Protein AF-A0A978VU20-F1 (afdb_monomer_lite)

Organism: NCBI:txid714518

pLDDT: mean 82.34, std 12.06, range [41.78, 96.12]

Radius of gyration: 40.92 Å; chains: 1; bounding box: 85×62×111 Å

InterPro domains:
  IPR036397 Ribonuclease H superfamily [G3DSA:3.30.420.10] (204-256)
  IPR041588 Integrase zinc-binding domain [PF17921] (94-150)
  IPR052160 Gypsy Retrotransposon Integrase-like [PTHR47266] (59-238)

Structure (mmCIF, N/CA/C/O backbone):
data_AF-A0A978VU20-F1
#
_entry.id   AF-A0A978VU20-F1
#
loop_
_atom_site.group_PDB
_atom_site.id
_atom_site.type_symbol
_atom_site.label_atom_id
_atom_site.label_alt_id
_atom_site.label_comp_id
_atom_site.label_asym_id
_atom_site.label_entity_id
_atom_site.label_seq_id
_atom_site.pdbx_PDB_ins_code
_atom_site.Cartn_x
_atom_site.Cartn_y
_atom_site.Cartn_z
_atom_site.occupancy
_atom_site.B_iso_or_equiv
_atom_site.auth_seq_id
_atom_site.auth_comp_id
_atom_site.auth_asym_id
_atom_site.auth_atom_id
_atom_site.pdbx_PDB_model_num
ATOM 1 N N . MET A 1 1 ? 24.451 -33.574 12.283 1.00 41.78 1 MET A N 1
ATOM 2 C CA . MET A 1 1 ? 24.697 -33.422 13.733 1.00 41.78 1 MET A CA 1
ATOM 3 C C . MET A 1 1 ? 25.383 -34.685 14.217 1.00 41.78 1 MET A C 1
ATOM 5 O O . MET A 1 1 ? 24.759 -35.736 14.185 1.00 41.78 1 MET A O 1
ATOM 9 N N . LEU A 1 2 ? 26.674 -34.605 14.547 1.00 44.59 2 LEU A N 1
ATOM 10 C CA . LEU A 1 2 ? 27.433 -35.708 15.143 1.00 44.59 2 LEU A CA 1
ATOM 11 C C . LEU A 1 2 ? 26.881 -35.974 16.552 1.00 44.59 2 LEU A C 1
ATOM 13 O O . LEU A 1 2 ? 26.839 -35.063 17.376 1.00 44.59 2 LEU A O 1
ATOM 17 N N . GLY A 1 3 ? 26.387 -37.191 16.784 1.00 48.00 3 GLY A N 1
ATOM 18 C CA . GLY A 1 3 ? 25.836 -37.623 18.064 1.00 48.00 3 GLY A CA 1
ATOM 19 C C . GLY A 1 3 ? 26.955 -37.904 19.056 1.00 48.00 3 GLY A C 1
ATOM 20 O O . GLY A 1 3 ? 27.684 -38.880 18.905 1.00 48.00 3 GLY A O 1
ATOM 21 N N . TYR A 1 4 ? 27.094 -37.051 20.064 1.00 64.50 4 TYR A N 1
ATOM 22 C CA . TYR A 1 4 ? 27.956 -37.333 21.203 1.00 64.50 4 TYR A CA 1
ATOM 23 C C . TYR A 1 4 ? 27.202 -38.224 22.196 1.00 64.50 4 TYR A C 1
ATOM 25 O O . TYR A 1 4 ? 26.082 -37.906 22.598 1.00 64.50 4 TYR A O 1
ATOM 33 N N . GLN A 1 5 ? 27.817 -39.343 22.580 1.00 50.31 5 GLN A N 1
ATOM 34 C CA . GLN A 1 5 ? 27.404 -40.152 23.725 1.00 50.31 5 GLN A CA 1
ATOM 35 C C . GLN A 1 5 ? 28.144 -39.651 24.963 1.00 50.31 5 GLN A C 1
ATOM 37 O O . GLN A 1 5 ? 29.369 -39.555 24.958 1.00 50.31 5 GLN A O 1
ATOM 42 N N . PHE A 1 6 ? 27.398 -39.353 26.022 1.00 73.62 6 PHE A N 1
ATOM 43 C CA . PHE A 1 6 ? 27.955 -39.007 27.324 1.00 73.62 6 PHE A CA 1
ATOM 44 C C . PHE A 1 6 ? 27.532 -40.061 28.341 1.00 73.62 6 PHE A C 1
ATOM 46 O O . PHE A 1 6 ? 26.396 -40.536 28.312 1.00 73.62 6 PHE A O 1
ATOM 53 N N . THR A 1 7 ? 28.433 -40.386 29.261 1.00 58.59 7 THR A N 1
ATOM 54 C CA . THR A 1 7 ? 28.163 -41.214 30.437 1.00 58.59 7 THR A CA 1
ATOM 55 C C . THR A 1 7 ? 28.426 -40.390 31.687 1.00 58.59 7 THR A C 1
ATOM 57 O O . THR A 1 7 ? 29.497 -39.811 31.860 1.00 58.59 7 THR A O 1
ATOM 60 N N . THR A 1 8 ? 27.419 -40.301 32.548 1.00 68.81 8 THR A N 1
ATOM 61 C CA . THR A 1 8 ? 27.492 -39.594 33.825 1.00 68.81 8 THR A CA 1
ATOM 62 C C . THR A 1 8 ? 28.123 -40.499 34.875 1.00 68.81 8 THR A C 1
ATOM 64 O O . THR A 1 8 ? 27.532 -41.498 35.277 1.00 68.81 8 THR A O 1
ATOM 67 N N . GLU A 1 9 ? 29.313 -40.134 35.346 1.00 69.00 9 GLU A N 1
ATOM 68 C CA . GLU A 1 9 ? 29.987 -40.809 36.456 1.00 69.00 9 GLU A CA 1
ATOM 69 C C . GLU A 1 9 ? 29.925 -39.951 37.722 1.00 69.00 9 GLU A C 1
ATOM 71 O O . GLU A 1 9 ? 30.222 -38.754 37.707 1.00 69.00 9 GLU A O 1
ATOM 76 N N . TYR A 1 10 ? 29.534 -40.569 38.836 1.00 67.81 10 TYR A N 1
ATOM 77 C CA . TYR A 1 10 ? 29.491 -39.914 40.139 1.00 67.81 10 TYR A CA 1
ATOM 78 C C . TYR A 1 10 ? 30.904 -39.785 40.721 1.00 67.81 10 TYR A C 1
ATOM 80 O O . TYR A 1 10 ? 31.608 -40.781 40.883 1.00 67.81 10 TYR A O 1
ATOM 88 N N . LYS A 1 11 ? 31.300 -38.565 41.099 1.00 62.91 11 LYS A N 1
ATOM 89 C CA . LYS A 1 11 ? 32.530 -38.309 41.859 1.00 62.91 11 LYS A CA 1
ATOM 90 C C . LYS A 1 11 ? 32.203 -37.952 43.304 1.00 62.91 11 LYS A C 1
ATOM 92 O O . LYS A 1 11 ? 31.445 -37.021 43.563 1.00 62.91 11 LYS A O 1
ATOM 97 N N . ALA A 1 12 ? 32.815 -38.669 44.244 1.00 68.00 12 ALA A N 1
ATOM 98 C CA . ALA A 1 12 ? 32.686 -38.395 45.670 1.00 68.00 12 ALA A CA 1
ATOM 99 C C . ALA A 1 12 ? 33.335 -37.045 46.044 1.00 68.00 12 ALA A C 1
ATOM 101 O O . ALA A 1 12 ? 34.431 -36.710 45.582 1.00 68.00 12 ALA A O 1
ATOM 102 N N . GLY A 1 13 ? 32.652 -36.281 46.902 1.00 61.88 13 GLY A N 1
ATOM 103 C CA . GLY A 1 13 ? 32.884 -34.846 47.115 1.00 61.88 13 GLY A CA 1
ATOM 104 C C . GLY A 1 13 ? 34.284 -34.427 47.579 1.00 61.88 13 GLY A C 1
ATOM 105 O O . GLY A 1 13 ? 34.694 -33.314 47.275 1.00 61.88 13 GLY A O 1
ATOM 106 N N . SER A 1 14 ? 35.066 -35.297 48.227 1.00 63.53 14 SER A N 1
ATOM 107 C CA . SER A 1 14 ? 36.449 -34.970 48.628 1.00 63.53 14 SER A CA 1
ATOM 108 C C . SER A 1 14 ? 37.411 -34.790 47.445 1.00 63.53 14 SER A C 1
ATOM 110 O O . SER A 1 14 ? 38.481 -34.214 47.614 1.00 63.53 14 SER A O 1
ATOM 112 N N . THR A 1 15 ? 37.030 -35.252 46.247 1.00 60.91 15 THR A N 1
ATOM 113 C CA . THR A 1 15 ? 37.815 -35.125 45.002 1.00 60.91 15 THR A CA 1
ATOM 114 C C . THR A 1 15 ? 37.259 -34.078 44.031 1.00 60.91 15 THR A C 1
ATOM 116 O O . THR A 1 15 ? 37.829 -33.872 42.960 1.00 60.91 15 THR A O 1
ATOM 119 N N . ASN A 1 16 ? 36.154 -33.409 44.387 1.00 57.84 16 ASN A N 1
ATOM 120 C CA . ASN A 1 16 ? 35.508 -32.398 43.555 1.00 57.84 16 ASN A CA 1
ATOM 121 C C . ASN A 1 16 ? 35.797 -30.993 44.102 1.00 57.84 16 ASN A C 1
ATOM 123 O O . ASN A 1 16 ? 35.046 -30.448 44.905 1.00 57.84 16 ASN A O 1
ATOM 127 N N . SER A 1 17 ? 36.916 -30.410 43.673 1.00 58.25 17 SER A N 1
ATOM 128 C CA . SER A 1 17 ? 37.371 -29.080 44.107 1.00 58.25 17 SER A CA 1
ATOM 129 C C . SER A 1 17 ? 36.554 -27.922 43.513 1.00 58.25 17 SER A C 1
ATOM 131 O O . SER A 1 17 ? 36.777 -26.770 43.881 1.00 58.25 17 SER A O 1
ATOM 133 N N . ALA A 1 18 ? 35.626 -28.202 42.590 1.00 57.25 18 ALA A N 1
ATOM 134 C CA . ALA A 1 18 ? 34.686 -27.225 42.056 1.00 57.25 18 ALA A CA 1
ATOM 135 C C . ALA A 1 18 ? 33.374 -27.294 42.851 1.00 57.25 18 ALA A C 1
ATOM 137 O O . ALA A 1 18 ? 32.750 -28.349 42.949 1.00 57.25 18 ALA A O 1
ATOM 138 N N . ALA A 1 19 ? 32.967 -26.164 43.434 1.00 51.53 19 ALA A N 1
ATOM 139 C CA . ALA A 1 19 ? 31.766 -26.070 44.256 1.00 51.53 19 ALA A CA 1
ATOM 140 C C . ALA A 1 19 ? 30.512 -26.521 43.482 1.00 51.53 19 ALA A C 1
ATOM 142 O O . ALA A 1 19 ? 30.148 -25.924 42.469 1.00 51.53 19 ALA A O 1
ATOM 143 N N . ASP A 1 20 ? 29.839 -27.555 43.988 1.00 59.34 20 ASP A N 1
ATOM 144 C CA . ASP A 1 20 ? 28.543 -28.016 43.494 1.00 59.34 20 ASP A CA 1
ATOM 145 C C . ASP A 1 20 ? 27.457 -26.966 43.797 1.00 59.34 20 ASP A C 1
ATOM 147 O O . ASP A 1 20 ? 27.245 -26.568 44.948 1.00 59.34 20 ASP A O 1
ATOM 151 N N . ALA A 1 21 ? 26.756 -26.507 42.756 1.00 50.28 21 ALA A N 1
ATOM 152 C CA . ALA A 1 21 ? 25.702 -25.498 42.851 1.00 50.28 21 ALA A CA 1
ATOM 153 C C . ALA A 1 21 ? 24.486 -25.957 43.683 1.00 50.28 21 ALA A C 1
ATOM 155 O O . ALA A 1 21 ? 23.674 -25.117 44.076 1.00 50.28 21 ALA A O 1
ATOM 156 N N . LEU A 1 22 ? 24.379 -27.256 43.991 1.00 51.12 22 LEU A N 1
ATOM 157 C CA . LEU A 1 22 ? 23.270 -27.849 44.744 1.00 51.12 22 LEU A CA 1
ATOM 158 C C . LEU A 1 22 ? 23.542 -28.044 46.246 1.00 51.12 22 LEU A C 1
ATOM 160 O O . LEU A 1 22 ? 22.628 -28.414 46.982 1.00 51.12 22 LEU A O 1
ATOM 164 N N . SER A 1 23 ? 24.740 -27.724 46.751 1.00 50.75 23 SER A N 1
ATOM 165 C CA . SER A 1 23 ? 25.041 -27.846 48.191 1.00 50.75 23 SER A CA 1
ATOM 166 C C . SER A 1 23 ? 24.465 -26.709 49.055 1.00 50.75 23 SER A C 1
ATOM 168 O O . SER A 1 23 ? 24.642 -26.705 50.274 1.00 50.75 23 SER A O 1
ATOM 170 N N . ARG A 1 24 ? 23.754 -25.737 48.470 1.00 53.34 24 ARG A N 1
ATOM 171 C CA . ARG A 1 24 ? 23.062 -24.684 49.227 1.00 53.34 24 ARG A CA 1
ATOM 172 C C . ARG A 1 24 ? 21.660 -25.142 49.618 1.00 53.34 24 ARG A C 1
ATOM 174 O O . ARG A 1 24 ? 20.667 -24.669 49.072 1.00 53.34 24 ARG A O 1
ATOM 181 N N . ARG A 1 25 ? 21.577 -26.033 50.608 1.00 50.00 25 ARG A N 1
ATOM 182 C CA . ARG A 1 25 ? 20.351 -26.159 51.402 1.00 50.00 25 ARG A CA 1
ATOM 183 C C . ARG A 1 25 ? 20.207 -24.882 52.222 1.00 50.00 25 ARG A C 1
ATOM 185 O O . ARG A 1 25 ? 20.921 -24.682 53.197 1.00 50.00 25 ARG A O 1
ATOM 192 N N . HIS A 1 26 ? 19.332 -23.986 51.784 1.00 52.62 26 HIS A N 1
ATOM 193 C CA . HIS A 1 26 ? 18.768 -23.005 52.696 1.00 52.62 26 HIS A CA 1
ATOM 194 C C . HIS A 1 26 ? 17.773 -23.775 53.563 1.00 52.62 26 HIS A C 1
ATOM 196 O O . HIS A 1 26 ? 16.669 -24.083 53.117 1.00 52.62 26 HIS A O 1
ATOM 202 N N . ASP A 1 27 ? 18.174 -24.129 54.779 1.00 51.59 27 ASP A N 1
ATOM 203 C CA . ASP A 1 27 ? 17.215 -24.452 55.827 1.00 51.59 27 ASP A CA 1
ATOM 204 C C . ASP A 1 27 ? 16.450 -23.153 56.124 1.00 51.59 27 ASP A C 1
ATOM 206 O O . ASP A 1 27 ? 16.873 -22.326 56.931 1.00 51.59 27 ASP A O 1
ATOM 210 N N . ILE A 1 28 ? 15.363 -22.911 55.380 1.00 53.38 28 ILE A N 1
ATOM 211 C CA . ILE A 1 28 ? 14.499 -21.736 55.540 1.00 53.38 28 ILE A CA 1
ATOM 212 C C . ILE A 1 28 ? 13.643 -21.960 56.787 1.00 53.38 28 ILE A C 1
ATOM 214 O O . ILE A 1 28 ? 12.451 -22.253 56.721 1.00 53.38 28 ILE A O 1
ATOM 218 N N . TYR A 1 29 ? 14.261 -21.809 57.952 1.00 52.25 29 TYR A N 1
ATOM 219 C CA . TYR A 1 29 ? 13.528 -21.420 59.141 1.00 52.25 29 TYR A CA 1
ATOM 220 C C . TYR A 1 29 ? 13.217 -19.925 59.011 1.00 52.25 29 TYR A C 1
ATOM 222 O O . TYR A 1 29 ? 14.067 -19.071 59.228 1.00 52.25 29 TYR A O 1
ATOM 230 N N . CYS A 1 30 ? 11.975 -19.636 58.629 1.00 52.28 30 CYS A N 1
ATOM 231 C CA . CYS A 1 30 ? 11.239 -18.439 59.034 1.00 52.28 30 CYS A CA 1
ATOM 232 C C . CYS A 1 30 ? 11.925 -17.074 58.796 1.00 52.28 30 CYS A C 1
ATOM 234 O O . CYS A 1 30 ? 12.167 -16.309 59.728 1.00 52.28 30 CYS A O 1
ATOM 236 N N . LEU A 1 31 ? 12.140 -16.713 57.530 1.00 54.38 31 LEU A N 1
ATOM 237 C CA . LEU A 1 31 ? 12.107 -15.307 57.119 1.00 54.38 31 LEU A CA 1
ATOM 238 C C . LEU A 1 31 ? 10.895 -15.129 56.200 1.00 54.38 31 LEU A C 1
ATOM 240 O O . LEU A 1 31 ? 10.707 -15.970 55.316 1.00 54.38 31 LEU A O 1
ATOM 244 N N . PRO A 1 32 ? 10.050 -14.095 56.382 1.00 58.69 32 PRO A N 1
ATOM 245 C CA . PRO A 1 32 ? 9.000 -13.808 55.418 1.00 58.69 32 PRO A CA 1
ATOM 246 C C . PRO A 1 32 ? 9.678 -13.550 54.072 1.00 58.69 32 PRO A C 1
ATOM 248 O O . PRO A 1 32 ? 10.405 -12.571 53.905 1.00 58.69 32 PRO A O 1
ATOM 251 N N . LEU A 1 33 ? 9.489 -14.477 53.134 1.00 59.25 33 LEU A N 1
ATOM 252 C CA . LEU A 1 33 ? 9.954 -14.337 51.765 1.00 59.25 33 LEU A CA 1
ATOM 253 C C . LEU A 1 33 ? 9.249 -13.108 51.183 1.00 59.25 33 LEU A C 1
ATOM 255 O O . LEU A 1 33 ? 8.064 -13.156 50.859 1.00 59.25 33 LEU A O 1
ATOM 259 N N . LEU A 1 34 ? 9.967 -11.991 51.103 1.00 57.91 34 LEU A N 1
ATOM 260 C CA . LEU A 1 34 ? 9.502 -10.789 50.427 1.00 57.91 34 LEU A CA 1
ATOM 261 C C . LEU A 1 34 ? 9.491 -11.094 48.927 1.00 57.91 34 LEU A C 1
ATOM 263 O O . LEU A 1 34 ? 10.489 -10.946 48.227 1.00 57.91 34 LEU A O 1
ATOM 267 N N . VAL A 1 35 ? 8.358 -11.598 48.444 1.00 67.12 35 VAL A N 1
ATOM 268 C CA . VAL A 1 35 ? 8.115 -11.776 47.016 1.00 67.12 35 VAL A CA 1
ATOM 269 C C . VAL A 1 35 ? 7.689 -10.422 46.462 1.00 67.12 35 VAL A C 1
ATOM 271 O O . VAL A 1 35 ? 6.606 -9.927 46.768 1.00 67.12 35 VAL A O 1
ATOM 274 N N . ALA A 1 36 ? 8.540 -9.808 45.644 1.00 68.38 36 ALA A N 1
ATOM 275 C CA . ALA A 1 36 ? 8.137 -8.673 44.828 1.00 68.38 36 ALA A CA 1
ATOM 276 C C . ALA A 1 36 ? 7.307 -9.202 43.649 1.00 68.38 36 ALA A C 1
ATOM 278 O O . ALA A 1 36 ? 7.852 -9.743 42.689 1.00 68.38 36 ALA A O 1
ATOM 279 N N . ILE A 1 37 ? 5.981 -9.086 43.735 1.00 74.50 37 ILE A N 1
ATOM 280 C CA . ILE A 1 37 ? 5.092 -9.362 42.603 1.00 74.50 37 ILE A CA 1
ATOM 281 C C . ILE A 1 37 ? 5.092 -8.116 41.717 1.00 74.50 37 ILE A C 1
ATOM 283 O O . ILE A 1 37 ? 4.506 -7.095 42.077 1.00 74.50 37 ILE A O 1
ATOM 287 N N . SER A 1 38 ? 5.744 -8.184 40.557 1.00 73.50 38 SER A N 1
ATOM 288 C CA . SER A 1 38 ? 5.535 -7.201 39.497 1.00 73.50 38 SER A CA 1
ATOM 289 C C . SER A 1 38 ? 4.246 -7.554 38.754 1.00 73.50 38 SER A C 1
ATOM 291 O O . SER A 1 38 ? 4.190 -8.484 37.954 1.00 73.50 38 SER A O 1
ATOM 293 N N . ALA A 1 39 ? 3.174 -6.822 39.044 1.00 73.88 39 ALA A N 1
ATOM 294 C CA . ALA A 1 39 ? 1.948 -6.885 38.261 1.00 73.88 39 ALA A CA 1
ATOM 295 C C . ALA A 1 39 ? 1.958 -5.749 37.234 1.00 73.88 39 ALA A C 1
ATOM 297 O O . ALA A 1 39 ? 2.172 -4.589 37.587 1.00 73.88 39 ALA A O 1
ATOM 298 N N . GLY A 1 40 ? 1.727 -6.077 35.961 1.00 67.94 40 GLY A N 1
ATOM 299 C CA . GLY A 1 40 ? 1.477 -5.063 34.941 1.00 67.94 40 GLY A CA 1
ATOM 300 C C . GLY A 1 40 ? 0.202 -4.305 35.294 1.00 67.94 40 GLY A C 1
ATOM 301 O O . GLY A 1 40 ? -0.859 -4.914 35.438 1.00 67.94 40 GLY A O 1
ATOM 302 N N . ARG A 1 41 ? 0.298 -2.986 35.467 1.00 67.38 41 ARG A N 1
ATOM 303 C CA . ARG A 1 41 ? -0.883 -2.148 35.651 1.00 67.38 41 ARG A CA 1
ATOM 304 C C . ARG A 1 41 ? -1.425 -1.768 34.280 1.00 67.38 41 ARG A C 1
ATOM 306 O O . ARG A 1 41 ? -0.778 -1.042 33.532 1.00 67.38 41 ARG A O 1
ATOM 313 N N . TYR A 1 42 ? -2.609 -2.271 33.956 1.00 76.50 42 TYR A N 1
ATOM 314 C CA . TYR A 1 42 ? -3.285 -1.955 32.702 1.00 76.50 42 TYR A CA 1
ATOM 315 C C . TYR A 1 42 ? -4.064 -0.648 32.858 1.00 76.50 42 TYR A C 1
ATOM 317 O O . TYR A 1 42 ? -5.265 -0.670 33.119 1.00 76.50 42 TYR A O 1
ATOM 325 N N . GLU A 1 43 ? -3.386 0.491 32.697 1.00 84.69 43 GLU A N 1
ATOM 326 C CA . GLU A 1 43 ? -4.014 1.824 32.791 1.00 84.69 43 GLU A CA 1
ATOM 327 C C . GLU A 1 43 ? -5.240 1.955 31.875 1.00 84.69 43 GLU A C 1
ATOM 329 O O . GLU A 1 43 ? -6.251 2.532 32.266 1.00 84.69 43 GLU A O 1
ATOM 334 N N . PHE A 1 44 ? -5.194 1.315 30.705 1.00 89.69 44 PHE A N 1
ATOM 335 C CA . PHE A 1 44 ? -6.319 1.222 29.779 1.00 89.69 44 PHE A CA 1
ATOM 336 C C . PHE A 1 44 ? -7.576 0.595 30.407 1.00 89.69 44 PHE A C 1
ATOM 338 O O . PHE A 1 44 ? -8.680 1.101 30.218 1.00 89.69 44 PHE A O 1
ATOM 345 N N . LEU A 1 45 ? -7.435 -0.514 31.147 1.00 88.38 45 LEU A N 1
ATOM 346 C CA . LEU A 1 45 ? -8.581 -1.180 31.776 1.00 88.38 45 LEU A CA 1
ATOM 347 C C . LEU A 1 45 ? -9.114 -0.361 32.952 1.00 88.38 45 LEU A C 1
ATOM 349 O O . LEU A 1 45 ? -10.328 -0.295 33.133 1.00 88.38 45 LEU A O 1
ATOM 353 N N . ASP A 1 46 ? -8.229 0.300 33.703 1.00 89.19 46 ASP A N 1
ATOM 354 C CA . ASP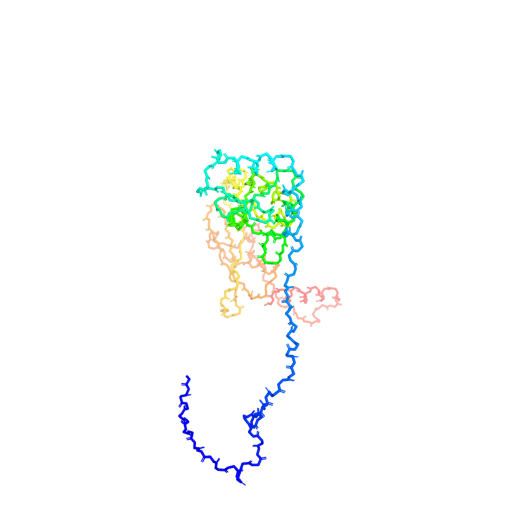 A 1 46 ? -8.624 1.241 34.756 1.00 89.19 46 ASP A CA 1
ATOM 355 C C . ASP A 1 46 ? -9.469 2.390 34.167 1.00 89.19 46 ASP A C 1
ATOM 357 O O . ASP A 1 46 ? -10.489 2.775 34.744 1.00 89.19 46 ASP A O 1
ATOM 361 N N . GLU A 1 47 ? -9.071 2.934 33.013 1.00 90.62 47 GLU A N 1
ATOM 362 C CA . GLU A 1 47 ? -9.799 4.002 32.318 1.00 90.62 47 GLU A CA 1
ATOM 363 C C . GLU A 1 47 ? -11.123 3.510 31.721 1.00 90.62 47 GLU A C 1
ATOM 365 O O . GLU A 1 47 ? -12.155 4.160 31.895 1.00 90.62 47 GLU A O 1
ATOM 370 N N . LEU A 1 48 ? -11.135 2.320 31.118 1.00 91.75 48 LEU A N 1
ATOM 371 C CA . LEU A 1 48 ? -12.352 1.704 30.594 1.00 91.75 48 LEU A CA 1
ATOM 372 C C . LEU A 1 48 ? -13.374 1.406 31.700 1.00 91.75 48 LEU A C 1
ATOM 374 O O . LEU A 1 48 ? -14.569 1.636 31.519 1.00 91.75 48 LEU A O 1
ATOM 378 N N . CYS A 1 49 ? -12.920 0.928 32.861 1.00 91.19 49 CYS A N 1
ATOM 379 C CA . CYS A 1 49 ? -13.770 0.752 34.037 1.00 91.19 49 CYS A CA 1
ATOM 380 C C . CYS A 1 49 ? -14.433 2.069 34.446 1.00 91.19 49 CYS A C 1
ATOM 382 O O . CYS A 1 49 ? -15.644 2.100 34.669 1.00 91.19 49 CYS A O 1
ATOM 384 N N . LYS A 1 50 ? -13.661 3.161 34.519 1.00 89.94 50 LYS A N 1
ATOM 385 C CA . LYS A 1 50 ? -14.200 4.491 34.843 1.00 89.94 50 LYS A CA 1
ATOM 386 C C . LYS A 1 50 ? -15.227 4.933 33.807 1.00 89.94 50 LYS A C 1
ATOM 388 O O . LYS A 1 50 ? -16.330 5.315 34.182 1.00 89.94 50 LYS A O 1
ATOM 393 N N . GLU A 1 51 ? -14.918 4.803 32.517 1.00 90.12 51 GLU A N 1
ATOM 394 C CA . GLU A 1 51 ? -15.838 5.193 31.447 1.00 90.12 51 GLU A CA 1
ATOM 395 C C . GLU A 1 51 ? -17.149 4.395 31.494 1.00 90.12 51 GLU A C 1
ATOM 397 O O . GLU A 1 51 ? -18.234 4.979 31.424 1.00 90.12 51 GLU A O 1
ATOM 402 N N . ASN A 1 52 ? -17.075 3.078 31.695 1.00 90.06 52 ASN A N 1
ATOM 403 C CA . ASN A 1 52 ? -18.252 2.223 31.852 1.00 90.06 52 ASN A CA 1
ATOM 404 C C . ASN A 1 52 ? -19.109 2.633 33.060 1.00 90.06 52 ASN A C 1
ATOM 406 O O . ASN A 1 52 ? -20.338 2.568 32.995 1.00 90.06 52 ASN A O 1
ATOM 410 N N . MET A 1 53 ? -18.468 3.072 34.149 1.00 86.75 53 MET A N 1
ATOM 411 C CA . MET A 1 53 ? -19.131 3.555 35.362 1.00 86.75 53 MET A CA 1
ATOM 412 C C . MET A 1 53 ? -19.629 4.997 35.272 1.00 86.75 53 MET A C 1
ATOM 414 O O . MET A 1 53 ? -20.395 5.409 36.141 1.00 86.75 53 MET A O 1
ATOM 418 N N . GLU A 1 54 ? -19.231 5.781 34.273 1.00 88.19 54 GLU A N 1
ATOM 419 C CA . GLU A 1 54 ? -19.610 7.191 34.131 1.00 88.19 54 GLU A CA 1
ATOM 420 C C . GLU A 1 54 ? -20.621 7.411 33.002 1.00 88.19 54 GLU A C 1
ATOM 422 O O . GLU A 1 54 ? -21.606 8.136 33.200 1.00 88.19 54 GLU A O 1
ATOM 427 N N . CYS A 1 55 ? -20.440 6.728 31.870 1.00 87.50 55 CYS A N 1
ATOM 428 C CA . CYS A 1 55 ? -21.234 6.891 30.658 1.00 87.50 55 CYS A CA 1
ATOM 429 C C . CYS A 1 55 ? -22.702 6.479 30.863 1.00 87.50 55 CYS A C 1
ATOM 431 O O . CYS A 1 55 ? -23.013 5.358 31.273 1.00 87.50 55 CYS A O 1
ATOM 433 N N . SER A 1 56 ? -23.633 7.376 30.529 1.00 85.44 56 SER A N 1
ATOM 434 C CA . SER A 1 56 ? -25.081 7.161 30.671 1.00 85.44 56 SER A CA 1
ATOM 435 C C . SER A 1 56 ? -25.584 5.940 29.892 1.00 85.44 56 SER A C 1
ATOM 437 O O . SER A 1 56 ? -26.376 5.159 30.420 1.00 85.44 56 SER A O 1
ATOM 439 N N . ASN A 1 57 ? -25.090 5.751 28.666 1.00 86.19 57 ASN A N 1
ATOM 440 C CA . ASN A 1 57 ? -25.484 4.659 27.771 1.00 86.19 57 ASN A CA 1
ATOM 441 C C . ASN A 1 57 ? -25.095 3.294 28.362 1.00 86.19 57 ASN A C 1
ATOM 443 O O . ASN A 1 57 ? -25.887 2.352 28.386 1.00 86.19 57 ASN A O 1
ATOM 447 N N . LEU A 1 58 ? -23.877 3.212 28.900 1.00 87.44 58 LEU A N 1
ATOM 448 C CA . LEU A 1 58 ? -23.316 1.994 29.478 1.00 87.44 58 LEU A CA 1
ATOM 449 C C . LEU A 1 58 ? -23.931 1.678 30.847 1.00 87.44 58 LEU A C 1
ATOM 451 O O . LEU A 1 58 ? -24.250 0.523 31.121 1.00 87.44 58 LEU A O 1
ATOM 455 N N . LYS A 1 59 ? -24.242 2.700 31.655 1.00 89.19 59 LYS A N 1
ATOM 456 C CA . LYS A 1 59 ? -25.042 2.550 32.885 1.00 89.19 59 LYS A CA 1
ATOM 457 C C . LYS A 1 59 ? -26.433 1.986 32.619 1.00 89.19 59 LYS A C 1
ATOM 459 O O . LYS A 1 59 ? -26.925 1.174 33.400 1.00 89.19 59 LYS A O 1
ATOM 464 N N . ALA A 1 60 ? -27.093 2.433 31.550 1.00 88.12 60 ALA A N 1
ATOM 465 C CA . ALA A 1 60 ? -28.398 1.901 31.171 1.00 88.12 60 ALA A CA 1
ATOM 466 C C . ALA A 1 60 ? -28.294 0.409 30.820 1.00 88.12 60 ALA A C 1
ATOM 468 O O . ALA A 1 60 ? -29.080 -0.390 31.327 1.00 88.12 60 ALA A O 1
ATOM 469 N N . LEU A 1 61 ? -27.270 0.030 30.048 1.00 87.69 61 LEU A N 1
ATOM 470 C CA . LEU A 1 61 ? -26.980 -1.367 29.721 1.00 87.69 61 LEU A CA 1
ATOM 471 C C . LEU A 1 61 ? -26.697 -2.197 30.984 1.00 87.69 61 LEU A C 1
ATOM 473 O O . LEU A 1 61 ? -27.263 -3.271 31.164 1.00 87.69 61 LEU A O 1
ATOM 477 N N . GLN A 1 62 ? -25.891 -1.671 31.909 1.00 89.00 62 GLN A N 1
ATOM 478 C CA . GLN A 1 62 ? -25.598 -2.311 33.191 1.00 89.00 62 GLN A CA 1
ATOM 479 C C . GLN A 1 62 ? -26.873 -2.562 34.007 1.00 89.00 62 GLN A C 1
ATOM 481 O O . GLN A 1 62 ? -27.073 -3.663 34.517 1.00 89.00 62 GLN A O 1
ATOM 486 N N . LYS A 1 63 ? -27.762 -1.564 34.111 1.00 88.25 63 LYS A N 1
ATOM 487 C CA . LYS A 1 63 ? -29.048 -1.718 34.807 1.00 88.25 63 LYS A CA 1
ATOM 488 C C . LYS A 1 63 ? -29.918 -2.796 34.165 1.00 88.25 63 LYS A C 1
ATOM 490 O O . LYS A 1 63 ? -30.538 -3.559 34.892 1.00 88.25 63 LYS A O 1
ATOM 495 N N . GLN A 1 64 ? -29.940 -2.887 32.836 1.00 88.00 64 GLN A N 1
ATOM 496 C CA . GLN A 1 64 ? -30.698 -3.918 32.119 1.00 88.00 64 GLN A CA 1
ATOM 497 C C . GLN A 1 64 ? -30.131 -5.330 32.336 1.00 88.00 64 GLN A C 1
ATOM 499 O O . GLN A 1 64 ? -30.906 -6.278 32.461 1.00 88.00 64 GLN A O 1
ATOM 504 N N . ILE A 1 65 ? -28.802 -5.473 32.435 1.00 87.69 65 ILE A N 1
ATOM 505 C CA . ILE A 1 65 ? -28.147 -6.745 32.791 1.00 87.69 65 ILE A CA 1
ATOM 506 C C . ILE A 1 65 ? -28.531 -7.152 34.219 1.00 87.69 65 ILE A C 1
ATOM 508 O O . ILE A 1 65 ? -28.952 -8.283 34.444 1.00 87.69 65 ILE A O 1
ATOM 512 N N . LEU A 1 66 ? -28.444 -6.223 35.179 1.00 85.94 66 LEU A N 1
ATOM 513 C CA . LEU A 1 66 ? -28.793 -6.482 36.582 1.00 85.94 66 LEU A CA 1
ATOM 514 C C . LEU A 1 66 ? -30.290 -6.761 36.782 1.00 85.94 66 LEU A C 1
ATOM 516 O O . LEU A 1 66 ? -30.654 -7.556 37.642 1.00 85.94 66 LEU A O 1
ATOM 520 N N . ALA A 1 67 ? -31.150 -6.133 35.980 1.00 88.31 67 ALA A N 1
ATOM 521 C CA . ALA A 1 67 ? -32.590 -6.376 35.975 1.00 88.31 67 ALA A CA 1
ATOM 522 C C . ALA A 1 67 ? -32.987 -7.688 35.269 1.00 88.31 67 ALA A C 1
ATOM 524 O O . ALA A 1 67 ? -34.172 -8.010 35.221 1.00 88.31 67 ALA A O 1
ATOM 525 N N . GLY A 1 68 ? -32.032 -8.425 34.686 1.00 84.94 68 GLY A N 1
ATOM 526 C CA . GLY A 1 68 ? -32.297 -9.671 33.960 1.00 84.94 68 GLY A CA 1
ATOM 527 C C . GLY A 1 68 ? -33.082 -9.480 32.660 1.00 84.94 68 GLY A C 1
ATOM 528 O O . GLY A 1 68 ? -33.696 -10.419 32.168 1.00 84.94 68 GLY A O 1
ATOM 529 N N . THR A 1 69 ? -33.102 -8.262 32.108 1.00 86.88 69 THR A N 1
ATOM 530 C CA . THR A 1 69 ? -33.824 -7.951 30.862 1.00 86.88 69 THR A CA 1
ATOM 531 C C . THR A 1 69 ? -33.034 -8.371 29.621 1.00 86.88 69 THR A C 1
ATOM 533 O O . THR A 1 69 ? -33.614 -8.601 28.563 1.00 86.88 69 THR A O 1
ATOM 536 N N . LEU A 1 70 ? -31.706 -8.452 29.740 1.00 85.38 70 LEU A N 1
ATOM 537 C CA . LEU A 1 70 ? -30.801 -8.835 28.660 1.00 85.38 70 LEU A CA 1
ATOM 538 C C . LEU A 1 70 ? -30.362 -10.291 28.795 1.00 85.38 70 LEU A C 1
ATOM 540 O O . LEU A 1 70 ? -30.179 -10.804 29.897 1.00 85.38 70 LEU A O 1
ATOM 544 N N . ASP A 1 71 ? -30.145 -10.931 27.648 1.00 86.19 71 ASP A N 1
ATOM 545 C CA . ASP A 1 71 ? -29.666 -12.305 27.580 1.00 86.19 71 ASP A CA 1
ATOM 546 C C . ASP A 1 71 ? -28.214 -12.405 28.079 1.00 86.19 71 ASP A C 1
ATOM 548 O O . ASP A 1 71 ? -27.268 -11.913 27.449 1.00 86.19 71 ASP A O 1
ATOM 552 N N . LEU A 1 72 ? -28.052 -13.070 29.223 1.00 83.69 72 LEU A N 1
ATOM 553 C CA . LEU A 1 72 ? -26.768 -13.309 29.879 1.00 83.69 72 LEU A CA 1
ATOM 554 C C . LEU A 1 72 ? -25.856 -14.258 29.083 1.00 83.69 72 LEU A C 1
ATOM 556 O O . LEU A 1 72 ? -24.660 -14.317 29.359 1.00 83.69 72 LEU A O 1
ATOM 560 N N . ALA A 1 73 ? -26.375 -14.967 28.071 1.00 85.81 73 ALA A N 1
ATOM 561 C CA . ALA A 1 73 ? -25.540 -15.716 27.131 1.00 85.81 73 ALA A CA 1
ATOM 562 C C . ALA A 1 73 ? -24.653 -14.788 26.283 1.00 85.81 73 ALA A C 1
ATOM 564 O O . ALA A 1 73 ? -23.587 -15.191 25.812 1.00 85.81 73 ALA A O 1
ATOM 565 N N . TYR A 1 74 ? -25.083 -13.537 26.087 1.00 89.75 74 TYR A N 1
ATOM 566 C CA . TYR A 1 74 ? -24.369 -12.559 25.275 1.00 89.75 74 TYR A CA 1
ATOM 567 C C . TYR A 1 74 ? -23.758 -11.429 26.088 1.00 89.75 74 TYR A C 1
ATOM 569 O O . TYR A 1 74 ? -22.681 -10.961 25.722 1.00 89.75 74 TYR A O 1
ATOM 577 N N . TYR A 1 75 ? -24.419 -10.979 27.150 1.00 92.12 75 TYR A N 1
ATOM 578 C CA . TYR A 1 75 ? -23.968 -9.847 27.949 1.00 92.12 75 TYR A CA 1
ATOM 579 C C . TYR A 1 75 ? -23.462 -10.293 29.312 1.00 92.12 75 TYR A C 1
ATOM 581 O O . TYR A 1 75 ? -24.116 -11.050 30.021 1.00 92.12 75 TYR A O 1
ATOM 589 N N . SER A 1 76 ? -22.318 -9.750 29.711 1.00 90.56 76 SER A N 1
ATOM 590 C CA . SER A 1 76 ? -21.749 -9.994 31.033 1.00 90.56 76 SER A CA 1
ATOM 591 C C . SER A 1 76 ? -21.169 -8.712 31.609 1.00 90.56 76 SER A C 1
ATOM 593 O O . SER A 1 76 ? -20.625 -7.880 30.880 1.00 90.56 76 SER A O 1
ATOM 595 N N . TYR A 1 77 ? -21.270 -8.573 32.926 1.00 89.69 77 TYR A N 1
ATOM 596 C CA . TYR A 1 77 ? -20.719 -7.455 33.680 1.00 89.69 77 TYR A CA 1
ATOM 597 C C . TYR A 1 77 ? -19.811 -7.988 34.787 1.00 89.69 77 TYR A C 1
ATOM 599 O O . TYR A 1 77 ? -20.233 -8.837 35.572 1.00 89.69 77 TYR A O 1
ATOM 607 N N . TRP A 1 78 ? -18.573 -7.498 34.856 1.00 86.75 78 TRP A N 1
ATOM 608 C CA . TRP A 1 78 ? -17.597 -7.931 35.856 1.00 86.75 78 TRP A CA 1
ATOM 609 C C . TRP A 1 78 ? -16.722 -6.762 36.305 1.00 86.75 78 TRP A C 1
ATOM 611 O O . TRP A 1 78 ? -16.023 -6.169 35.492 1.00 86.75 78 TRP A O 1
ATOM 621 N N . ASN A 1 79 ? -16.762 -6.423 37.598 1.00 84.88 79 ASN A N 1
ATOM 622 C CA . ASN A 1 79 ? -15.899 -5.410 38.224 1.00 84.88 79 ASN A CA 1
ATOM 623 C C . ASN A 1 79 ? -15.807 -4.064 37.472 1.00 84.88 79 ASN A C 1
ATOM 625 O O . ASN A 1 79 ? -14.735 -3.478 37.378 1.00 84.88 79 ASN A O 1
ATOM 629 N N . GLY A 1 80 ? -16.923 -3.560 36.933 1.00 87.12 80 GLY A N 1
ATOM 630 C CA . GLY A 1 80 ? -16.939 -2.307 36.160 1.00 87.12 80 GLY A CA 1
ATOM 631 C C . GLY A 1 80 ? -16.756 -2.482 34.653 1.00 87.12 80 GLY A C 1
ATOM 632 O O . GLY A 1 80 ? -16.915 -1.523 33.904 1.00 87.12 80 GLY A O 1
ATOM 633 N N . LEU A 1 81 ? -16.482 -3.695 34.175 1.00 90.81 81 LEU A N 1
ATOM 634 C CA . LEU A 1 81 ? -16.314 -3.997 32.757 1.00 90.81 81 LEU A CA 1
ATOM 635 C C . LEU A 1 81 ? -17.585 -4.605 32.172 1.00 90.81 81 LEU A C 1
ATOM 637 O O . LEU A 1 81 ? -18.091 -5.616 32.660 1.00 90.81 81 LEU A O 1
ATOM 641 N N . LEU A 1 82 ? -18.085 -3.991 31.101 1.00 93.06 82 LEU A N 1
ATOM 642 C CA . LEU A 1 82 ? -19.178 -4.514 30.289 1.00 93.06 82 LEU A CA 1
ATOM 643 C C . LEU A 1 82 ? -18.616 -5.280 29.095 1.00 93.06 82 LEU A C 1
ATOM 645 O O . LEU A 1 82 ? -17.721 -4.799 28.398 1.00 93.06 82 LEU A O 1
ATOM 649 N N . MET A 1 83 ? -19.166 -6.463 28.840 1.00 93.94 83 MET A N 1
ATOM 650 C CA . MET A 1 83 ? -18.746 -7.317 27.737 1.00 93.94 83 MET A CA 1
ATOM 651 C C . MET A 1 83 ? -19.940 -7.831 26.932 1.00 93.94 83 MET A C 1
ATOM 653 O O . MET A 1 83 ? -20.998 -8.130 27.486 1.00 93.94 83 MET A O 1
ATOM 657 N N . PHE A 1 84 ? -19.735 -7.969 25.622 1.00 93.12 84 PHE A N 1
ATOM 658 C CA . PHE A 1 84 ? -20.656 -8.586 24.674 1.00 93.12 84 PHE A CA 1
ATOM 659 C C . PHE A 1 84 ? -19.955 -9.722 23.924 1.00 93.12 84 PHE A C 1
ATOM 661 O O . PHE A 1 84 ? -18.990 -9.486 23.192 1.00 93.12 84 PHE A O 1
ATOM 668 N N . LYS A 1 85 ? -20.449 -10.956 24.070 1.00 92.62 85 LYS A N 1
ATOM 669 C CA . LYS A 1 85 ? -19.839 -12.171 23.501 1.00 92.62 85 LYS A CA 1
ATOM 670 C C . LYS A 1 85 ? -18.353 -12.288 23.866 1.00 92.62 85 LYS A C 1
ATOM 672 O O . LYS A 1 85 ? -17.523 -12.503 22.990 1.00 92.62 85 LYS A O 1
ATOM 677 N N . ASN A 1 86 ? -18.032 -12.096 25.149 1.00 92.38 86 ASN A N 1
ATOM 678 C CA . ASN A 1 86 ? -16.664 -12.122 25.685 1.00 92.38 86 ASN A CA 1
ATOM 679 C C . ASN A 1 86 ? -15.719 -11.037 25.118 1.00 92.38 86 ASN A C 1
ATOM 681 O O . ASN A 1 86 ? -14.509 -11.233 25.054 1.00 92.38 86 ASN A O 1
ATOM 685 N N . ARG A 1 87 ? -16.268 -9.895 24.685 1.00 94.62 87 ARG A N 1
ATOM 686 C CA . ARG A 1 87 ? -15.506 -8.744 24.174 1.00 94.62 87 ARG A CA 1
ATOM 687 C C . ARG A 1 87 ? -15.892 -7.484 24.918 1.00 94.62 87 ARG A C 1
ATOM 689 O O . ARG A 1 87 ? -17.084 -7.241 25.094 1.00 94.62 87 ARG A O 1
ATOM 696 N N . PHE A 1 88 ? -14.921 -6.674 25.309 1.00 94.62 88 PHE A N 1
ATOM 697 C CA . PHE A 1 88 ? -15.160 -5.426 26.020 1.00 94.62 88 PHE A CA 1
ATOM 698 C C . PHE A 1 88 ? -15.946 -4.442 25.160 1.00 94.62 88 PHE A C 1
ATOM 700 O O . PHE A 1 88 ? -15.572 -4.154 24.021 1.00 94.62 88 PHE A O 1
ATOM 707 N N . ILE A 1 89 ? -17.043 -3.936 25.716 1.00 94.19 89 ILE A N 1
ATOM 708 C CA . ILE A 1 89 ? -17.863 -2.920 25.067 1.00 94.19 89 ILE A CA 1
ATOM 709 C C . ILE A 1 89 ? -17.171 -1.572 25.249 1.00 94.19 89 ILE A C 1
ATOM 711 O O . ILE A 1 89 ? -16.913 -1.157 26.374 1.00 94.19 89 ILE A O 1
ATOM 715 N N . ILE A 1 90 ? -16.902 -0.889 24.140 1.00 94.06 90 ILE A N 1
ATOM 716 C CA . ILE A 1 90 ? -16.384 0.479 24.125 1.00 94.06 90 ILE A CA 1
ATOM 717 C C . ILE A 1 90 ? -17.522 1.420 23.723 1.00 94.06 90 ILE A C 1
ATOM 719 O O . ILE A 1 90 ? -18.286 1.128 22.797 1.00 94.06 90 ILE A O 1
ATOM 723 N N . SER A 1 91 ? -17.651 2.554 24.416 1.00 91.50 91 SER A N 1
ATOM 724 C CA . SER A 1 91 ? -18.654 3.563 24.065 1.00 91.50 91 SER A CA 1
ATOM 725 C C . SER A 1 91 ? -18.383 4.158 22.681 1.00 91.50 91 SER A C 1
ATOM 727 O O . SER A 1 91 ? -17.235 4.301 22.249 1.00 91.50 91 SER A O 1
ATOM 729 N N . LYS A 1 92 ? -19.441 4.571 21.982 1.00 86.38 92 LYS A N 1
ATOM 730 C CA . LYS A 1 92 ? -19.333 5.184 20.653 1.00 86.38 92 LYS A CA 1
ATOM 731 C C . LYS A 1 92 ? -18.570 6.511 20.691 1.00 86.38 92 LYS A C 1
ATOM 733 O O . LYS A 1 92 ? -17.873 6.824 19.729 1.00 86.38 92 LYS A O 1
ATOM 738 N N . GLU A 1 93 ? -18.649 7.249 21.789 1.00 86.38 93 GLU A N 1
ATOM 739 C CA . GLU A 1 93 ? -17.971 8.534 21.994 1.00 86.38 93 GLU A CA 1
ATOM 740 C C . GLU A 1 93 ? -16.634 8.394 22.748 1.00 86.38 93 GLU A C 1
ATOM 742 O O . GLU A 1 93 ? -15.985 9.397 23.045 1.00 86.38 93 GLU A O 1
ATOM 747 N N . SER A 1 94 ? -16.206 7.162 23.043 1.00 90.50 94 SER A N 1
ATOM 748 C CA . SER A 1 94 ? -14.986 6.901 23.807 1.00 90.50 94 SER A CA 1
ATOM 749 C C . SER A 1 94 ? -13.731 7.365 23.069 1.00 90.50 94 SER A C 1
ATOM 751 O O . SER A 1 94 ? -13.531 7.064 21.885 1.00 90.50 94 SER A O 1
ATOM 753 N N . LYS A 1 95 ? -12.823 8.014 23.805 1.00 90.62 95 LYS A N 1
ATOM 754 C CA . LYS A 1 95 ? -11.464 8.330 23.335 1.00 90.62 95 LYS A CA 1
ATOM 755 C C . LYS A 1 95 ? -10.587 7.080 23.217 1.00 90.62 95 LYS A C 1
ATOM 757 O O . LYS A 1 95 ? -9.663 7.067 22.404 1.00 90.62 95 LYS A O 1
ATOM 762 N N . LEU A 1 96 ? -10.912 6.016 23.959 1.00 92.62 96 LEU A N 1
ATOM 763 C CA . LEU A 1 96 ? -10.184 4.745 23.947 1.00 92.62 96 LEU A CA 1
ATOM 764 C C . LEU A 1 96 ? -10.211 4.078 22.569 1.00 92.62 96 LEU A C 1
ATOM 766 O O . LEU A 1 96 ? -9.281 3.357 22.220 1.00 92.62 96 LEU A O 1
ATOM 770 N N . LYS A 1 97 ? -11.230 4.363 21.746 1.00 93.88 97 LYS A N 1
ATOM 771 C CA . LYS A 1 97 ? -11.282 3.885 20.357 1.00 93.88 97 LYS A CA 1
ATOM 772 C C . LYS A 1 97 ? -10.074 4.340 19.551 1.00 93.88 97 LYS A C 1
ATOM 774 O O . LYS A 1 97 ? -9.512 3.542 18.813 1.00 93.88 97 LYS A O 1
ATOM 779 N N . THR A 1 98 ? -9.678 5.605 19.685 1.00 93.31 98 THR A N 1
ATOM 780 C CA . THR A 1 98 ? -8.538 6.153 18.942 1.00 93.31 98 THR A CA 1
ATOM 781 C C . THR A 1 98 ? -7.244 5.482 19.379 1.00 93.31 98 THR A C 1
ATOM 783 O O . THR A 1 98 ? -6.472 5.074 18.521 1.00 93.31 98 THR A O 1
ATOM 786 N N . LEU A 1 99 ? -7.060 5.282 20.688 1.00 93.56 99 LEU A N 1
ATOM 787 C CA . LEU A 1 99 ? -5.898 4.571 21.227 1.00 93.56 99 LEU A CA 1
ATOM 788 C C . LEU A 1 99 ? -5.831 3.135 20.700 1.00 93.56 99 LEU A C 1
ATOM 790 O O . LEU A 1 99 ? -4.802 2.717 20.185 1.00 93.56 99 LEU A O 1
ATOM 794 N N . LEU A 1 100 ? -6.945 2.399 20.732 1.00 94.44 100 LEU A N 1
ATOM 795 C CA . LEU A 1 100 ? -7.012 1.045 20.179 1.00 94.44 100 LEU A CA 1
ATOM 796 C C . LEU A 1 100 ? -6.708 1.014 18.675 1.00 94.44 100 LEU A C 1
ATOM 798 O O . LEU A 1 100 ? -5.991 0.136 18.205 1.00 94.44 100 LEU A O 1
ATOM 802 N N . LEU A 1 101 ? -7.241 1.965 17.909 1.00 95.19 101 LEU A N 1
ATOM 803 C CA . LEU A 1 101 ? -6.968 2.060 16.475 1.00 95.19 101 LEU A CA 1
ATOM 804 C C . LEU A 1 101 ? -5.482 2.333 16.201 1.00 95.19 101 LEU A C 1
ATOM 806 O O . LEU A 1 101 ? -4.915 1.699 15.315 1.00 95.19 101 LEU A O 1
ATOM 810 N N . GLN A 1 102 ? -4.850 3.217 16.976 1.00 94.00 102 GLN A N 1
ATOM 811 C CA . GLN A 1 102 ? -3.416 3.501 16.884 1.00 94.00 102 GLN A CA 1
ATOM 812 C C . GLN A 1 102 ? -2.571 2.276 17.245 1.00 94.00 102 GLN A C 1
ATOM 814 O O . GLN A 1 102 ? -1.697 1.893 16.470 1.00 94.00 102 GLN A O 1
ATOM 819 N N . GLU A 1 103 ? -2.878 1.607 18.357 1.00 92.62 103 GLU A N 1
ATOM 820 C CA . GLU A 1 103 ? -2.133 0.433 18.824 1.00 92.62 103 GLU A CA 1
ATOM 821 C C . GLU A 1 103 ? -2.134 -0.709 17.803 1.00 92.62 103 GLU A C 1
ATOM 823 O O . GLU A 1 103 ? -1.098 -1.318 17.531 1.00 92.62 103 GLU A O 1
ATOM 828 N N . PHE A 1 104 ? -3.282 -0.982 17.182 1.00 93.69 104 PHE A N 1
ATOM 829 C CA . PHE A 1 104 ? -3.403 -2.076 16.218 1.00 93.69 104 PHE A CA 1
ATOM 830 C C . PHE A 1 10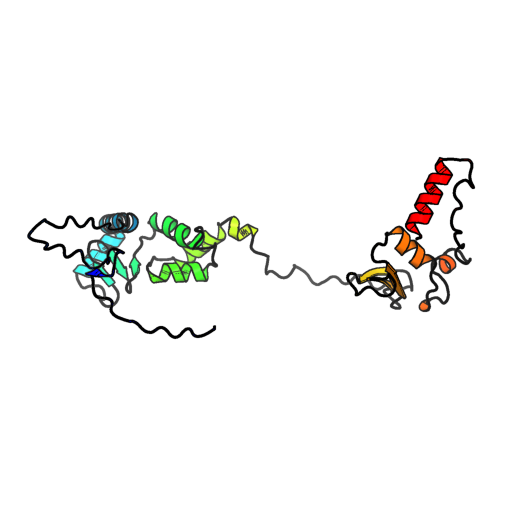4 ? -2.895 -1.716 14.814 1.00 93.69 104 PHE A C 1
ATOM 832 O O . PHE A 1 104 ? -2.563 -2.620 14.045 1.00 93.69 104 PHE A O 1
ATOM 839 N N . HIS A 1 105 ? -2.800 -0.425 14.476 1.00 94.56 105 HIS A N 1
ATOM 840 C CA . HIS A 1 105 ? -2.437 0.021 13.132 1.00 94.56 105 HIS A CA 1
ATOM 841 C C . HIS A 1 105 ? -1.024 0.607 13.022 1.00 94.56 105 HIS A C 1
ATOM 843 O O . HIS A 1 105 ? -0.282 0.218 12.123 1.00 94.56 105 HIS A O 1
ATOM 849 N N . GLU A 1 106 ? -0.659 1.556 13.883 1.00 92.75 106 GLU A N 1
ATOM 850 C CA . GLU A 1 106 ? 0.544 2.393 13.737 1.00 92.75 106 GLU A CA 1
ATOM 851 C C . GLU A 1 106 ? 1.778 1.803 14.423 1.00 92.75 106 GLU A C 1
ATOM 853 O O . GLU A 1 106 ? 2.907 2.152 14.079 1.00 92.75 106 GLU A O 1
ATOM 858 N N . THR A 1 107 ? 1.590 0.899 15.385 1.00 91.19 107 THR A N 1
ATOM 859 C CA . THR A 1 107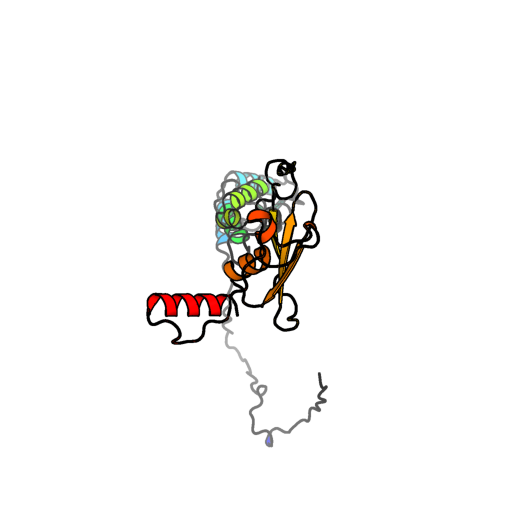 ? 2.719 0.287 16.090 1.00 91.19 107 THR A CA 1
ATOM 860 C C . THR A 1 107 ? 3.535 -0.615 15.160 1.00 91.19 107 THR A C 1
ATOM 862 O O . THR A 1 107 ? 2.995 -1.174 14.199 1.00 91.19 107 THR A O 1
ATOM 865 N N . PRO A 1 108 ? 4.827 -0.859 15.460 1.00 88.06 108 PRO A N 1
ATOM 866 C CA . PRO A 1 108 ? 5.635 -1.821 14.707 1.00 88.06 108 PRO A CA 1
ATOM 867 C C . PRO A 1 108 ? 5.000 -3.218 14.633 1.00 88.06 108 PRO A C 1
ATOM 869 O O . PRO A 1 108 ? 5.173 -3.927 13.645 1.00 88.06 108 PRO A O 1
ATOM 872 N N . THR A 1 109 ? 4.244 -3.607 15.663 1.00 86.06 109 THR A N 1
ATOM 873 C CA . THR A 1 109 ? 3.503 -4.873 15.711 1.00 86.06 109 THR A CA 1
ATOM 874 C C . THR A 1 109 ? 2.239 -4.839 14.846 1.00 86.06 109 THR A C 1
ATOM 876 O O . THR A 1 109 ? 1.911 -5.839 14.208 1.00 86.06 109 THR A O 1
ATOM 879 N N . GLY A 1 110 ? 1.545 -3.697 14.797 1.00 86.31 110 GLY A N 1
ATOM 880 C CA . GLY A 1 110 ? 0.385 -3.459 13.934 1.00 86.31 110 GLY A CA 1
ATOM 881 C C . GLY A 1 110 ? 0.736 -3.355 12.447 1.00 86.31 110 GLY A C 1
ATOM 882 O O . GLY A 1 110 ? -0.032 -3.790 11.584 1.00 86.31 110 GLY A O 1
ATOM 883 N N . GLY A 1 111 ? 1.926 -2.835 12.138 1.00 89.69 111 GLY A N 1
ATOM 884 C CA . GLY A 1 111 ? 2.552 -2.903 10.818 1.00 89.69 111 GLY A CA 1
ATOM 885 C C . GLY A 1 111 ? 1.741 -2.261 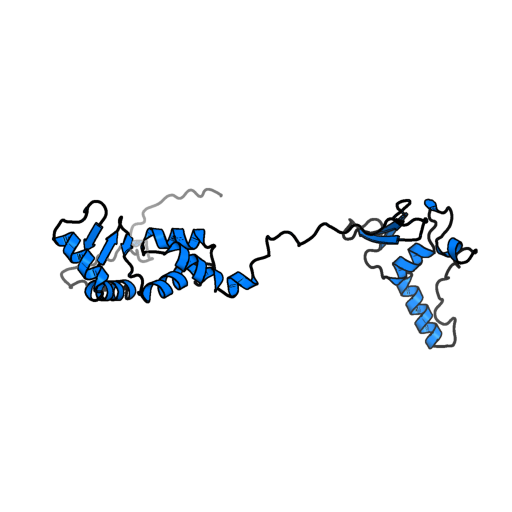9.692 1.00 89.69 111 GLY A C 1
ATOM 886 O O . GLY A 1 111 ? 1.804 -2.742 8.563 1.00 89.69 111 GLY A O 1
ATOM 887 N N . HIS A 1 112 ? 0.938 -1.231 9.985 1.00 92.12 112 HIS A N 1
ATOM 888 C CA . HIS A 1 112 ? 0.040 -0.587 9.021 1.00 92.12 112 HIS A CA 1
ATOM 889 C C . HIS A 1 112 ? -0.854 -1.583 8.266 1.00 92.12 112 HIS A C 1
ATOM 891 O O . HIS A 1 112 ? -1.129 -1.438 7.072 1.00 92.12 112 HIS A O 1
ATOM 897 N N . ALA A 1 113 ? -1.309 -2.620 8.975 1.00 89.44 113 ALA A N 1
ATOM 898 C CA . ALA A 1 113 ? -2.071 -3.710 8.392 1.00 89.44 113 ALA A CA 1
ATOM 899 C C . ALA A 1 113 ? -3.342 -3.245 7.659 1.00 89.44 113 ALA A C 1
ATOM 901 O O . ALA A 1 113 ? -3.941 -2.205 7.949 1.00 89.44 113 ALA A O 1
ATOM 902 N N . GLU A 1 114 ? -3.807 -4.078 6.726 1.00 89.31 114 GLU A N 1
ATOM 903 C CA . GLU A 1 114 ? -5.051 -3.837 6.001 1.00 89.31 114 GLU A CA 1
ATOM 904 C C . GLU A 1 114 ? -6.267 -3.705 6.930 1.00 89.31 114 GLU A C 1
ATOM 906 O O . GLU A 1 114 ? -6.287 -4.199 8.060 1.00 89.31 114 GLU A O 1
ATOM 911 N N . ILE A 1 115 ? -7.315 -3.060 6.411 1.00 93.00 115 ILE A N 1
ATOM 912 C CA . ILE A 1 115 ? -8.565 -2.759 7.124 1.00 93.00 115 ILE A CA 1
ATOM 913 C C . ILE A 1 115 ? -9.157 -4.020 7.766 1.00 93.00 115 ILE A C 1
ATOM 915 O O . ILE A 1 115 ? -9.539 -3.995 8.934 1.00 93.00 115 ILE A O 1
ATOM 919 N N . GLU A 1 116 ? -9.210 -5.128 7.023 1.00 93.19 116 GLU A N 1
ATOM 920 C CA . GLU A 1 116 ? -9.769 -6.393 7.512 1.00 93.19 116 GLU A CA 1
ATOM 921 C C . GLU A 1 116 ? -8.954 -6.985 8.656 1.00 93.19 116 GLU A C 1
ATOM 923 O O . GLU A 1 116 ? -9.516 -7.423 9.657 1.00 93.19 116 GLU A O 1
ATOM 928 N N . ARG A 1 117 ? -7.625 -6.948 8.545 1.00 92.81 117 ARG A N 1
ATOM 929 C CA . ARG A 1 117 ? -6.728 -7.482 9.570 1.00 92.81 117 ARG A CA 1
ATOM 930 C C . ARG A 1 117 ? -6.816 -6.676 10.863 1.00 92.81 117 ARG A C 1
ATOM 932 O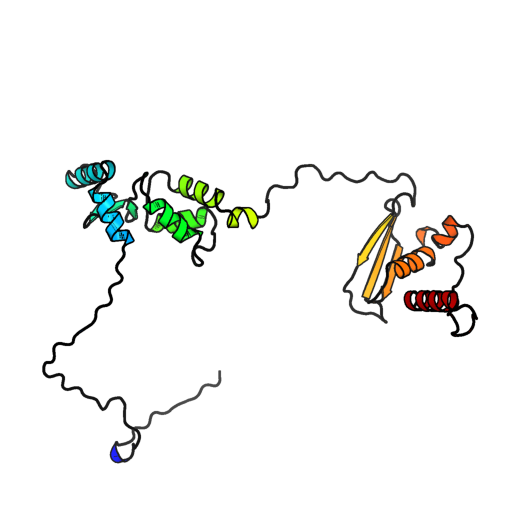 O . ARG A 1 117 ? -6.916 -7.268 11.935 1.00 92.81 117 ARG A O 1
ATOM 939 N N . ASN A 1 118 ? -6.857 -5.349 10.749 1.00 93.44 118 ASN A N 1
ATOM 940 C CA . ASN A 1 118 ? -7.086 -4.451 11.880 1.00 93.44 118 ASN A CA 1
ATOM 941 C C . ASN A 1 118 ? -8.439 -4.718 12.552 1.00 93.44 118 ASN A C 1
ATOM 943 O O . ASN A 1 118 ? -8.511 -4.899 13.766 1.00 93.44 118 ASN A O 1
ATOM 947 N N . PHE A 1 119 ? -9.511 -4.811 11.760 1.00 96.12 119 PHE A N 1
ATOM 948 C CA . PHE A 1 119 ? -10.847 -5.099 12.275 1.00 96.12 119 PHE A CA 1
ATOM 949 C C . PHE A 1 119 ? -10.905 -6.442 13.009 1.00 96.12 119 PHE A C 1
ATOM 951 O O . PHE A 1 119 ? -11.445 -6.500 14.110 1.00 96.12 119 PHE A O 1
ATOM 958 N N . LEU A 1 120 ? -10.341 -7.507 12.432 1.00 94.88 120 LEU A N 1
ATOM 959 C CA . LEU A 1 120 ? -10.338 -8.831 13.053 1.00 94.88 120 LEU A CA 1
ATOM 960 C C . LEU A 1 120 ? -9.568 -8.832 14.378 1.00 94.88 120 LEU A C 1
ATOM 962 O O . LEU A 1 120 ? -10.104 -9.329 15.368 1.00 94.88 120 LEU A O 1
ATOM 966 N N . GLY A 1 121 ? -8.379 -8.219 14.414 1.00 94.12 121 GLY A N 1
ATOM 967 C CA . GLY A 1 121 ? -7.572 -8.099 15.632 1.00 94.12 121 GLY A CA 1
ATOM 968 C C . GLY A 1 121 ? -8.300 -7.356 16.752 1.00 94.12 121 GLY A C 1
ATOM 969 O O . GLY A 1 121 ? -8.392 -7.862 17.868 1.00 94.12 121 GLY A O 1
ATOM 970 N N . LEU A 1 122 ? -8.902 -6.206 16.440 1.00 95.06 122 LEU A N 1
ATOM 971 C CA . LEU A 1 122 ? -9.702 -5.441 17.402 1.00 95.06 122 LEU A CA 1
ATOM 972 C C . LEU A 1 122 ? -10.933 -6.226 17.866 1.00 95.06 122 LEU A C 1
ATOM 974 O O . LEU A 1 122 ? -11.217 -6.304 19.060 1.00 95.06 122 LEU A O 1
ATOM 978 N N . SER A 1 123 ? -11.637 -6.858 16.925 1.00 95.44 123 SER A N 1
ATOM 979 C CA . SER A 1 123 ? -12.878 -7.589 17.189 1.00 95.44 123 SER A CA 1
ATOM 980 C C . SER A 1 123 ? -12.704 -8.862 18.012 1.00 95.44 123 SER A C 1
ATOM 982 O O . SER A 1 123 ? -13.715 -9.451 18.394 1.00 95.44 123 SER A O 1
ATOM 984 N N . ALA A 1 124 ? -11.463 -9.291 18.262 1.00 94.81 124 ALA A N 1
ATOM 985 C CA . ALA A 1 124 ? -11.158 -10.430 19.118 1.00 94.81 124 ALA A CA 1
ATOM 986 C C . ALA A 1 124 ? -11.414 -10.111 20.598 1.00 94.81 124 ALA A C 1
ATOM 988 O O . ALA A 1 124 ? -11.939 -10.957 21.318 1.00 94.81 124 ALA A O 1
ATOM 989 N N . SER A 1 125 ? -11.107 -8.882 21.025 1.00 94.19 125 SER A N 1
ATOM 990 C CA . SER A 1 125 ? -11.191 -8.467 22.434 1.00 94.19 125 SER A CA 1
ATOM 991 C C . SER A 1 125 ? -12.159 -7.312 22.673 1.00 94.19 125 SER A C 1
ATOM 993 O O . SER A 1 125 ? -12.614 -7.133 23.799 1.00 94.19 125 SER A O 1
ATOM 995 N N . PHE A 1 126 ? -12.503 -6.540 21.639 1.00 95.38 126 PHE A N 1
ATOM 996 C CA . PHE A 1 126 ? -13.289 -5.314 21.759 1.00 95.38 126 PHE A CA 1
ATOM 997 C C . PHE A 1 126 ? -14.511 -5.314 20.844 1.00 95.38 126 PHE A C 1
ATOM 999 O O . PHE A 1 126 ? -14.569 -5.985 19.811 1.00 95.38 126 PHE A O 1
ATOM 1006 N N . PHE A 1 127 ? -15.511 -4.535 21.236 1.00 94.94 127 PHE A N 1
ATOM 1007 C CA . PHE A 1 127 ? -16.724 -4.327 20.470 1.00 94.94 127 PHE A CA 1
ATOM 1008 C C . PHE A 1 127 ? -17.250 -2.907 20.675 1.00 94.94 127 PHE A C 1
ATOM 1010 O O . PHE A 1 127 ? -17.422 -2.455 21.802 1.00 94.94 127 PHE A O 1
ATOM 1017 N N . TRP A 1 128 ? -17.576 -2.224 19.583 1.00 94.50 128 TRP A N 1
ATOM 1018 C CA . TRP A 1 128 ? -18.397 -1.019 19.610 1.00 94.50 128 TRP A CA 1
ATOM 1019 C C . TRP A 1 128 ? -19.243 -0.912 18.349 1.00 94.50 128 TRP A C 1
ATOM 1021 O O . TRP A 1 128 ? -18.952 -1.518 17.308 1.00 94.50 128 TRP A O 1
ATOM 1031 N N . GLU A 1 129 ? -20.311 -0.130 18.441 1.00 92.31 129 GLU A N 1
ATOM 1032 C CA . GLU A 1 129 ? -21.188 0.121 17.308 1.00 92.31 129 GLU A CA 1
ATOM 1033 C C . GLU A 1 129 ? -20.443 0.904 16.217 1.00 92.31 129 GLU A C 1
ATOM 1035 O O . GLU A 1 129 ? -19.844 1.948 16.469 1.00 92.31 129 GLU A O 1
ATOM 1040 N N . GLY A 1 130 ? -20.470 0.396 14.982 1.00 93.19 130 GLY A N 1
ATOM 1041 C CA . GLY A 1 130 ? -19.797 1.043 13.852 1.00 93.19 130 GLY A CA 1
ATOM 1042 C C . GLY A 1 130 ? -18.286 0.794 13.758 1.00 93.19 130 GLY A C 1
ATOM 1043 O O . GLY A 1 130 ? -17.641 1.408 12.910 1.00 93.19 130 GLY A O 1
ATOM 1044 N N . MET A 1 131 ? -17.726 -0.145 14.531 1.00 94.62 131 MET A N 1
ATOM 1045 C CA . MET A 1 131 ? -16.286 -0.456 14.563 1.00 94.62 131 MET A CA 1
ATOM 1046 C C . MET A 1 131 ? -15.619 -0.596 13.197 1.00 94.62 131 MET A C 1
ATOM 1048 O O . MET A 1 131 ? -14.582 0.010 12.944 1.00 94.62 131 MET A O 1
ATOM 1052 N N . ARG A 1 132 ? -16.232 -1.332 12.268 1.00 95.25 132 ARG A N 1
ATOM 1053 C CA . ARG A 1 132 ? -15.684 -1.497 10.915 1.00 95.25 132 ARG A CA 1
ATOM 1054 C C . ARG A 1 132 ? -15.560 -0.171 10.156 1.00 95.25 132 ARG A C 1
ATOM 1056 O O . ARG A 1 132 ? -14.607 0.008 9.403 1.00 95.25 132 ARG A O 1
ATOM 1063 N N . ASN A 1 133 ? -16.510 0.746 10.331 1.00 95.88 133 ASN A N 1
ATOM 1064 C CA . ASN A 1 133 ? -16.477 2.050 9.670 1.00 95.88 133 ASN A CA 1
ATOM 1065 C C . ASN A 1 133 ? -15.409 2.955 10.286 1.00 95.88 133 ASN A C 1
ATOM 1067 O O . ASN A 1 133 ? -14.727 3.660 9.546 1.00 95.88 133 ASN A O 1
ATOM 1071 N N . ASP A 1 134 ? -15.230 2.898 11.605 1.00 95.56 134 ASP A N 1
ATOM 1072 C CA . ASP A 1 134 ? -14.171 3.639 12.293 1.00 95.56 134 ASP A CA 1
ATOM 1073 C C . ASP A 1 134 ? -12.782 3.146 11.858 1.00 95.56 134 ASP A C 1
ATOM 1075 O O . ASP A 1 134 ? -11.945 3.963 11.481 1.00 95.56 134 ASP A O 1
ATOM 1079 N N . VAL A 1 135 ? -12.568 1.824 11.777 1.00 95.81 135 VAL A N 1
ATOM 1080 C CA . VAL A 1 135 ? -11.319 1.236 11.248 1.00 95.81 135 VAL A CA 1
ATOM 1081 C C . VAL A 1 135 ? -11.067 1.685 9.806 1.00 95.81 135 VAL A C 1
ATOM 1083 O O . VAL A 1 135 ? -9.970 2.132 9.480 1.00 95.81 135 VAL A O 1
ATOM 1086 N N . LYS A 1 136 ? -12.085 1.622 8.934 1.00 95.56 136 LYS A N 1
ATOM 1087 C CA . LYS A 1 136 ? -11.977 2.092 7.541 1.00 95.56 136 LYS A CA 1
ATOM 1088 C C . LYS A 1 136 ? -11.551 3.557 7.464 1.00 95.56 136 LYS A C 1
ATOM 1090 O O . LYS A 1 136 ? -10.632 3.873 6.717 1.00 95.56 136 LYS A O 1
ATOM 1095 N N . LYS A 1 137 ? -12.208 4.435 8.229 1.00 95.69 137 LYS A N 1
ATOM 1096 C CA . LYS A 1 137 ? -11.892 5.870 8.271 1.00 95.69 137 LYS A CA 1
ATOM 1097 C C . LYS A 1 137 ? -10.479 6.119 8.791 1.00 95.69 137 LYS A C 1
ATOM 1099 O O . LYS A 1 137 ? -9.764 6.927 8.213 1.00 95.69 137 LYS A O 1
ATOM 1104 N N . PHE A 1 138 ? -10.070 5.408 9.838 1.00 95.31 138 PHE A N 1
ATOM 1105 C CA . PHE A 1 138 ? -8.741 5.547 10.425 1.00 95.31 138 PHE A CA 1
ATOM 1106 C C . PHE A 1 138 ? -7.638 5.173 9.427 1.00 95.31 138 PHE A C 1
ATOM 1108 O O . PHE A 1 138 ? -6.762 5.984 9.143 1.00 95.31 138 PHE A O 1
ATOM 1115 N N . VAL A 1 139 ? -7.739 3.995 8.803 1.00 93.31 139 VAL A N 1
ATOM 1116 C CA . VAL A 1 139 ? -6.765 3.535 7.797 1.00 93.31 139 VAL A CA 1
ATOM 1117 C C . VAL A 1 139 ? -6.778 4.427 6.550 1.00 93.31 139 VAL A C 1
ATOM 1119 O O . VAL A 1 139 ? -5.725 4.695 5.976 1.00 93.31 139 VAL A O 1
ATOM 1122 N N . ALA A 1 140 ? -7.948 4.921 6.129 1.00 92.25 140 ALA A N 1
ATOM 1123 C CA . ALA A 1 140 ? -8.050 5.856 5.008 1.00 92.25 140 ALA A CA 1
ATOM 1124 C C . ALA A 1 140 ? -7.312 7.180 5.280 1.00 92.25 140 ALA A C 1
ATOM 1126 O O . ALA A 1 140 ? -6.722 7.738 4.362 1.00 92.25 140 ALA A O 1
ATOM 1127 N N . ASN A 1 141 ? -7.283 7.636 6.533 1.00 93.50 141 ASN A N 1
ATOM 1128 C CA . ASN A 1 141 ? -6.594 8.861 6.941 1.00 93.50 141 ASN A CA 1
ATOM 1129 C C . ASN A 1 141 ? -5.105 8.656 7.287 1.00 93.50 141 ASN A C 1
ATOM 1131 O O . ASN A 1 141 ? -4.414 9.627 7.588 1.00 93.50 141 ASN A O 1
ATOM 1135 N N . CYS A 1 142 ? -4.585 7.424 7.251 1.00 93.62 142 CYS A N 1
ATOM 1136 C CA . CYS A 1 142 ? -3.182 7.150 7.556 1.00 93.62 142 CYS A CA 1
ATOM 1137 C C . CYS A 1 142 ? -2.270 7.533 6.379 1.00 93.62 142 CYS A C 1
ATOM 1139 O O . CYS A 1 142 ? -2.257 6.851 5.351 1.00 93.62 142 CYS A O 1
ATOM 1141 N N . LEU A 1 143 ? -1.449 8.576 6.549 1.00 92.56 143 LEU A N 1
ATOM 1142 C CA . LEU A 1 143 ? -0.538 9.063 5.506 1.00 92.56 143 LEU A CA 1
ATOM 1143 C C . LEU A 1 143 ? 0.426 7.974 5.010 1.00 92.56 143 LEU A C 1
ATOM 1145 O O . LEU A 1 143 ? 0.578 7.810 3.805 1.00 92.56 143 LEU A O 1
ATOM 1149 N N . THR A 1 144 ? 1.011 7.186 5.916 1.00 91.69 144 THR A N 1
ATOM 1150 C CA . THR A 1 144 ? 1.922 6.078 5.576 1.00 91.69 144 THR A CA 1
ATOM 1151 C C . THR A 1 144 ? 1.251 5.037 4.680 1.00 91.69 144 THR A C 1
ATOM 1153 O O . THR A 1 144 ? 1.836 4.570 3.705 1.00 91.69 144 THR A O 1
ATOM 1156 N N . CYS A 1 145 ? -0.008 4.692 4.963 1.00 90.69 145 CYS A N 1
ATOM 1157 C CA . CYS A 1 145 ?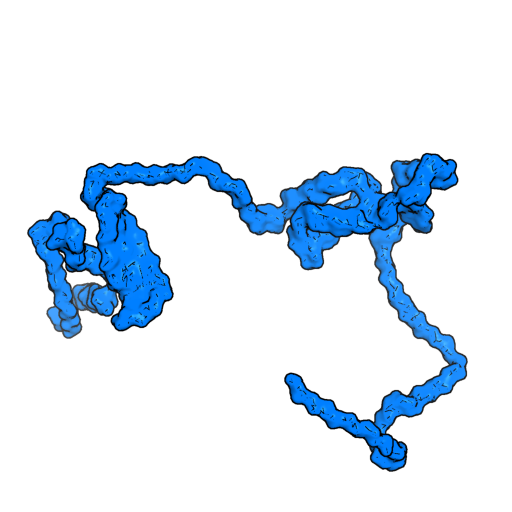 -0.763 3.773 4.114 1.00 90.69 145 CYS A CA 1
ATOM 1158 C C . CYS A 1 145 ? -1.070 4.374 2.742 1.00 90.69 145 CYS A C 1
ATOM 1160 O O . CYS A 1 145 ? -1.024 3.656 1.746 1.00 90.69 145 CYS A O 1
ATOM 1162 N N . GLN A 1 146 ? -1.404 5.665 2.688 1.00 89.50 146 GLN A N 1
ATOM 1163 C CA . GLN A 1 146 ? -1.742 6.341 1.434 1.00 89.50 146 GLN A CA 1
ATOM 1164 C C . GLN A 1 146 ? -0.526 6.518 0.518 1.00 89.50 146 GLN A C 1
ATOM 1166 O O . GLN A 1 146 ? -0.676 6.460 -0.697 1.00 89.50 146 GLN A O 1
ATOM 1171 N N . THR A 1 147 ? 0.675 6.703 1.073 1.00 88.06 147 THR A N 1
ATOM 1172 C CA . THR A 1 147 ? 1.898 6.891 0.278 1.00 88.06 147 THR A CA 1
ATOM 1173 C C . THR A 1 147 ? 2.493 5.582 -0.236 1.00 88.06 147 THR A C 1
ATOM 1175 O O . THR A 1 147 ? 3.099 5.574 -1.304 1.00 88.06 147 THR A O 1
ATOM 1178 N N . ILE A 1 148 ? 2.334 4.478 0.500 1.00 84.88 148 ILE A N 1
ATOM 1179 C CA . ILE A 1 148 ? 2.925 3.177 0.140 1.00 84.88 148 ILE A CA 1
ATOM 1180 C C . ILE A 1 148 ? 2.021 2.374 -0.803 1.00 84.88 148 ILE A C 1
ATOM 1182 O O . ILE A 1 148 ? 2.514 1.585 -1.613 1.00 84.88 148 ILE A O 1
ATOM 1186 N N . LYS A 1 149 ? 0.694 2.526 -0.707 1.00 77.69 149 LYS A N 1
ATOM 1187 C CA . LYS A 1 149 ? -0.230 1.720 -1.514 1.00 77.69 149 LYS A CA 1
ATOM 1188 C C . LYS A 1 149 ? -0.157 2.107 -2.989 1.00 77.69 149 LYS A C 1
ATOM 1190 O O . LYS A 1 149 ? -0.472 3.229 -3.371 1.00 77.69 149 LYS A O 1
ATOM 1195 N N . TYR A 1 150 ? 0.189 1.135 -3.829 1.00 70.62 150 TYR A N 1
ATOM 1196 C CA . TYR A 1 150 ? 0.068 1.269 -5.274 1.00 70.62 150 TYR A CA 1
ATOM 1197 C C . TYR A 1 150 ? -1.413 1.285 -5.680 1.00 70.62 150 TYR A C 1
ATOM 1199 O O . TYR A 1 150 ? -2.251 0.597 -5.090 1.00 70.62 150 TYR A O 1
ATOM 1207 N N . SER A 1 151 ? -1.746 2.071 -6.704 1.00 70.88 151 SER A N 1
ATOM 1208 C CA . SER A 1 151 ? -3.080 2.046 -7.300 1.00 70.88 151 SER A CA 1
ATOM 1209 C C . SER A 1 151 ? -3.312 0.693 -7.972 1.00 70.88 151 SER A C 1
ATOM 1211 O O . SER A 1 151 ? -2.600 0.333 -8.905 1.00 70.88 151 SER A O 1
ATOM 1213 N N . ILE A 1 152 ? -4.328 -0.043 -7.520 1.00 66.56 152 ILE A N 1
ATOM 1214 C CA . ILE A 1 152 ? -4.825 -1.261 -8.189 1.00 66.56 152 ILE A CA 1
ATOM 1215 C C . ILE A 1 152 ? -5.812 -0.887 -9.312 1.00 66.56 152 ILE A C 1
ATOM 1217 O O . ILE A 1 152 ? -6.281 -1.739 -10.062 1.00 66.56 152 ILE A O 1
ATOM 1221 N N . VAL A 1 153 ? -6.163 0.398 -9.435 1.00 72.62 153 VAL A N 1
ATOM 1222 C CA . VAL A 1 153 ? -7.022 0.858 -10.524 1.00 72.62 153 VAL A CA 1
ATOM 1223 C C . VAL A 1 153 ? -6.229 0.708 -11.813 1.00 72.62 153 VAL A C 1
ATOM 1225 O O . VAL A 1 153 ? -5.155 1.299 -11.949 1.00 72.62 153 VAL A O 1
ATOM 1228 N N . ALA A 1 154 ? -6.755 -0.102 -12.734 1.00 72.75 154 ALA A N 1
ATOM 1229 C CA . ALA A 1 154 ? -6.207 -0.213 -14.074 1.00 72.75 154 ALA A CA 1
ATOM 1230 C C . ALA A 1 154 ? -6.049 1.201 -14.659 1.00 72.75 154 ALA A C 1
ATOM 1232 O O . ALA A 1 154 ? -6.939 2.033 -14.449 1.00 72.75 154 ALA A O 1
ATOM 1233 N N . PRO A 1 155 ? -4.931 1.504 -15.342 1.00 70.50 155 PRO A N 1
ATOM 1234 C CA . PRO A 1 155 ? -4.730 2.816 -15.940 1.00 70.50 155 PRO A CA 1
ATOM 1235 C C . PRO A 1 155 ? -5.963 3.194 -16.765 1.00 70.50 155 PRO A C 1
ATOM 1237 O O . PRO A 1 155 ? -6.480 2.384 -17.533 1.00 70.50 155 PRO A O 1
ATOM 1240 N N . TYR A 1 156 ? -6.477 4.404 -16.541 1.00 68.62 156 TYR A N 1
ATOM 1241 C CA . TYR A 1 156 ? -7.670 4.876 -17.231 1.00 68.62 156 TYR A CA 1
ATOM 1242 C C . TYR A 1 156 ? -7.393 4.948 -18.736 1.00 68.62 156 TYR A C 1
ATOM 1244 O O . TYR A 1 156 ? -6.536 5.713 -19.172 1.00 68.62 156 TYR A O 1
ATOM 1252 N N . GLY A 1 157 ? -8.148 4.174 -19.515 1.00 75.31 157 GLY A N 1
ATOM 1253 C CA . GLY A 1 157 ? -8.127 4.213 -20.975 1.00 75.31 157 GLY A CA 1
ATOM 1254 C C . GLY A 1 157 ? -7.778 2.876 -21.622 1.00 75.31 157 GLY A C 1
ATOM 1255 O O . GLY A 1 157 ? -7.204 1.977 -21.013 1.00 75.31 157 GLY A O 1
ATOM 1256 N N . LEU A 1 158 ? -8.149 2.748 -22.893 1.00 78.69 158 LEU A N 1
ATOM 1257 C CA . LEU A 1 158 ? -7.595 1.710 -23.753 1.00 78.69 158 LEU A CA 1
ATOM 1258 C C . LEU A 1 158 ? -6.134 2.068 -24.043 1.00 78.69 158 LEU A C 1
ATOM 1260 O O . LEU A 1 158 ? -5.806 3.247 -24.185 1.00 78.69 158 LEU A O 1
ATOM 1264 N N . LEU A 1 159 ? -5.264 1.063 -24.166 1.00 76.00 159 LEU A N 1
ATOM 1265 C CA . LEU A 1 159 ? -3.944 1.272 -24.757 1.00 76.00 159 LEU A CA 1
ATOM 1266 C C . LEU A 1 159 ? -4.159 1.924 -26.127 1.00 76.00 159 LEU A C 1
ATOM 1268 O O . LEU A 1 159 ? -4.835 1.335 -26.967 1.00 76.00 159 LEU A O 1
ATOM 1272 N N . GLN A 1 160 ? -3.645 3.137 -26.339 1.00 77.94 160 GLN A N 1
ATOM 1273 C CA . GLN A 1 160 ? -3.674 3.768 -27.655 1.00 77.94 160 GLN A CA 1
ATOM 1274 C C . GLN A 1 160 ? -2.543 3.161 -28.490 1.00 77.94 160 GLN A C 1
ATOM 1276 O O . GLN A 1 160 ? -1.374 3.426 -28.196 1.00 77.94 160 GLN A O 1
ATOM 1281 N N . PRO A 1 161 ? -2.846 2.309 -29.487 1.00 79.94 161 PRO A N 1
ATOM 1282 C CA . PRO A 1 161 ? -1.814 1.835 -30.389 1.00 79.94 161 PRO A CA 1
ATOM 1283 C C . PRO A 1 161 ? -1.284 3.023 -31.191 1.00 79.94 161 PRO A C 1
ATOM 1285 O O . PRO A 1 161 ? -2.054 3.854 -31.669 1.00 79.94 161 PRO A O 1
ATOM 1288 N N . LEU A 1 162 ? 0.035 3.093 -31.345 1.00 80.88 162 LEU A N 1
ATOM 1289 C CA . LEU A 1 162 ? 0.652 4.024 -32.282 1.00 80.88 162 LEU A CA 1
ATOM 1290 C C . LEU A 1 162 ? 0.171 3.698 -33.699 1.00 80.88 162 LEU A C 1
ATOM 1292 O O . LEU A 1 162 ? 0.101 2.516 -34.058 1.00 80.88 162 LEU A O 1
ATOM 1296 N N . GLU A 1 163 ? -0.092 4.727 -34.503 1.00 86.44 163 GLU A N 1
ATOM 1297 C CA . GLU A 1 163 ? -0.488 4.575 -35.905 1.00 86.44 163 GLU A CA 1
ATOM 1298 C C . GLU A 1 163 ? 0.494 3.660 -36.657 1.00 86.44 163 GLU A C 1
ATOM 1300 O O . GLU A 1 163 ? 1.688 3.574 -36.328 1.00 86.44 163 GLU A O 1
ATOM 1305 N N . MET A 1 164 ? -0.039 2.889 -37.606 1.00 81.62 164 MET A N 1
ATOM 1306 C CA . MET A 1 164 ? 0.767 1.995 -38.427 1.00 81.62 164 MET A CA 1
ATOM 1307 C C . MET A 1 164 ? 1.458 2.825 -39.516 1.00 81.62 164 MET A C 1
ATOM 1309 O O . MET A 1 164 ? 0.757 3.538 -40.229 1.00 81.62 164 MET A O 1
ATOM 1313 N N . PRO A 1 165 ? 2.792 2.738 -39.664 1.00 87.56 165 PRO A N 1
ATOM 1314 C CA . PRO A 1 165 ? 3.490 3.431 -40.745 1.00 87.56 165 PRO A CA 1
ATOM 1315 C C . PRO A 1 165 ? 3.043 2.905 -42.115 1.00 87.56 165 PRO A C 1
ATOM 1317 O O . PRO A 1 165 ? 2.789 1.707 -42.271 1.00 87.56 165 PRO A O 1
ATOM 1320 N N . GLU A 1 166 ? 2.980 3.789 -43.112 1.00 88.69 166 GLU A N 1
ATOM 1321 C CA . GLU A 1 166 ? 2.564 3.455 -44.484 1.00 88.69 166 GLU A CA 1
ATOM 1322 C C . GLU A 1 166 ? 3.760 3.099 -45.373 1.00 88.69 166 GLU A C 1
ATOM 1324 O O . GLU A 1 166 ? 3.610 2.433 -46.403 1.00 88.69 166 GLU A O 1
ATOM 1329 N N . ARG A 1 167 ? 4.967 3.529 -44.981 1.00 83.31 167 ARG A N 1
ATOM 1330 C CA . ARG A 1 167 ? 6.205 3.287 -45.727 1.00 83.31 167 ARG A CA 1
ATOM 1331 C C . ARG A 1 167 ? 7.242 2.555 -44.885 1.00 83.31 167 ARG A C 1
ATOM 1333 O O . ARG A 1 167 ? 7.363 2.751 -43.679 1.00 83.31 167 ARG A O 1
ATOM 1340 N N . VAL A 1 168 ? 8.028 1.715 -45.553 1.00 78.50 168 VAL A N 1
ATOM 1341 C CA . VAL A 1 168 ? 9.187 1.054 -44.939 1.00 78.50 168 VAL A CA 1
ATOM 1342 C C . VAL A 1 168 ? 10.174 2.140 -44.507 1.00 78.50 168 VAL A C 1
ATOM 1344 O O . VAL A 1 168 ? 10.417 3.064 -45.285 1.00 78.50 168 VAL A O 1
ATOM 1347 N N . TRP A 1 169 ? 10.752 2.018 -43.308 1.00 75.19 169 TRP A N 1
ATOM 1348 C CA . TRP A 1 169 ? 11.707 2.974 -42.722 1.00 75.19 169 TRP A CA 1
ATOM 1349 C C . TRP A 1 169 ? 11.113 4.311 -42.264 1.00 75.19 169 TRP A C 1
ATOM 1351 O O . TRP A 1 169 ? 11.865 5.216 -41.909 1.00 75.19 169 TRP A O 1
ATOM 1361 N N . GLU A 1 170 ? 9.788 4.451 -42.243 1.00 82.06 170 GLU A N 1
ATOM 1362 C CA . GLU A 1 170 ? 9.121 5.641 -41.699 1.00 82.06 170 GLU A CA 1
ATOM 1363 C C . GLU A 1 170 ? 9.168 5.684 -40.169 1.00 82.06 170 GLU A C 1
ATOM 1365 O O . GLU A 1 170 ? 9.299 6.757 -39.584 1.00 82.06 170 GLU A O 1
ATOM 1370 N N . ASP A 1 171 ? 9.113 4.514 -39.527 1.00 84.50 171 ASP A N 1
ATOM 1371 C CA . ASP A 1 171 ? 9.114 4.391 -38.074 1.00 84.50 171 ASP A CA 1
ATOM 1372 C C . ASP A 1 171 ? 10.007 3.226 -37.616 1.00 84.50 171 ASP A C 1
ATOM 1374 O O . ASP A 1 171 ? 9.770 2.051 -37.933 1.00 84.50 171 ASP A O 1
ATOM 1378 N N . LEU A 1 172 ? 11.049 3.580 -36.860 1.00 82.94 172 LEU A N 1
ATOM 1379 C CA . LEU A 1 172 ? 12.068 2.675 -36.349 1.00 82.94 172 LEU A CA 1
ATOM 1380 C C . LEU A 1 172 ? 12.012 2.613 -34.826 1.00 82.94 172 LEU A C 1
ATOM 1382 O O . LEU A 1 172 ? 12.205 3.612 -34.137 1.00 82.94 172 LEU A O 1
ATOM 1386 N N . ALA A 1 173 ? 11.848 1.401 -34.304 1.00 84.94 173 ALA A N 1
ATOM 1387 C CA . ALA A 1 173 ? 11.991 1.120 -32.886 1.00 84.94 173 ALA A CA 1
ATOM 1388 C C . ALA A 1 173 ? 13.388 0.557 -32.592 1.00 84.94 173 ALA A C 1
ATOM 1390 O O . ALA A 1 173 ? 13.856 -0.361 -33.270 1.00 84.94 173 ALA A O 1
ATOM 1391 N N . PHE A 1 174 ? 14.029 1.090 -31.554 1.00 87.31 174 PHE A N 1
ATOM 1392 C CA . PHE A 1 174 ? 15.322 0.635 -31.050 1.00 87.31 174 PHE A CA 1
ATOM 1393 C C . PHE A 1 174 ? 15.134 -0.017 -29.682 1.00 87.31 174 PHE A C 1
ATOM 1395 O O . PHE A 1 174 ? 14.448 0.541 -28.827 1.00 87.31 174 PHE A O 1
ATOM 1402 N N . ASP A 1 175 ? 15.764 -1.169 -29.469 1.00 87.88 175 ASP A N 1
ATOM 1403 C CA . ASP A 1 175 ? 15.775 -1.862 -28.181 1.00 87.88 175 ASP A CA 1
ATOM 1404 C C . ASP A 1 175 ? 17.147 -2.502 -27.908 1.00 87.88 175 ASP A C 1
ATOM 1406 O O . ASP A 1 175 ? 17.945 -2.740 -28.822 1.00 87.88 175 ASP A O 1
ATOM 1410 N N . PHE A 1 176 ? 17.435 -2.770 -26.635 1.00 88.88 176 PHE A N 1
ATOM 1411 C CA . PHE A 1 176 ? 18.688 -3.357 -26.178 1.00 88.88 176 PHE A CA 1
ATOM 1412 C C . PHE A 1 176 ? 18.431 -4.579 -25.304 1.00 88.88 176 PHE A C 1
ATOM 1414 O O . PHE A 1 176 ? 17.922 -4.480 -24.189 1.00 88.88 176 PHE A O 1
ATOM 1421 N N . ILE A 1 177 ? 18.907 -5.736 -25.758 1.00 88.50 177 ILE A N 1
ATOM 1422 C CA . ILE A 1 177 ? 18.962 -6.933 -24.919 1.00 88.50 177 ILE A CA 1
ATOM 1423 C C . ILE A 1 177 ? 20.304 -6.916 -24.190 1.00 88.50 177 ILE A C 1
ATOM 1425 O O . ILE A 1 177 ? 21.334 -7.265 -24.767 1.00 88.50 177 ILE A O 1
ATOM 1429 N N . VAL A 1 178 ? 20.294 -6.473 -22.935 1.00 89.06 178 VAL A N 1
ATOM 1430 C CA . VAL A 1 178 ? 21.480 -6.360 -22.067 1.00 89.06 178 VAL A CA 1
ATOM 1431 C C . VAL A 1 178 ? 21.610 -7.556 -21.116 1.00 89.06 178 VAL A C 1
ATOM 1433 O O . VAL A 1 178 ? 20.668 -8.318 -20.917 1.00 89.06 178 VAL A O 1
ATOM 1436 N N . GLY A 1 179 ? 22.782 -7.716 -20.491 1.00 86.69 179 GLY A N 1
ATOM 1437 C CA . GLY A 1 179 ? 22.998 -8.732 -19.450 1.00 86.69 179 GLY A CA 1
ATOM 1438 C C . GLY A 1 179 ? 23.155 -10.163 -19.973 1.00 86.69 179 GLY A C 1
ATOM 1439 O O . GLY A 1 179 ? 22.994 -11.119 -19.214 1.00 86.69 179 GLY A O 1
ATOM 1440 N N . LEU A 1 180 ? 23.474 -10.334 -21.258 1.00 90.75 180 LEU A N 1
ATOM 1441 C CA . LEU A 1 180 ? 23.727 -11.651 -21.838 1.00 90.75 180 LEU A CA 1
ATOM 1442 C C . LEU A 1 180 ? 25.084 -12.195 -21.383 1.00 90.75 180 LEU A C 1
ATOM 1444 O O . LEU A 1 180 ? 26.008 -11.450 -21.047 1.00 90.75 180 LEU A O 1
ATOM 1448 N N . ARG A 1 181 ? 25.235 -13.524 -21.418 1.00 91.31 181 ARG A N 1
ATOM 1449 C CA . ARG A 1 181 ? 26.540 -14.155 -21.193 1.00 91.31 181 ARG A CA 1
ATOM 1450 C C . ARG A 1 181 ? 27.529 -13.625 -22.230 1.00 91.31 181 ARG A C 1
ATOM 1452 O O . ARG A 1 181 ? 27.244 -13.654 -23.425 1.00 91.31 181 ARG A O 1
ATOM 1459 N N . ASN A 1 182 ? 28.695 -13.190 -21.760 1.00 89.94 182 ASN A N 1
ATOM 1460 C CA . ASN A 1 182 ? 29.735 -12.679 -22.638 1.00 89.94 182 ASN A CA 1
ATOM 1461 C C . ASN A 1 182 ? 30.138 -13.747 -23.671 1.00 89.94 182 ASN A C 1
ATOM 1463 O O . ASN A 1 182 ? 30.517 -14.864 -23.312 1.00 89.94 182 ASN A O 1
ATOM 1467 N N . SER A 1 183 ? 30.052 -13.381 -24.946 1.00 87.31 183 SER A N 1
ATOM 1468 C CA . SER A 1 183 ? 30.522 -14.163 -26.080 1.00 87.31 183 SER A CA 1
ATOM 1469 C C . SER A 1 183 ? 31.518 -13.317 -26.864 1.00 87.31 183 SER A C 1
ATOM 1471 O O . SER A 1 183 ? 31.142 -12.346 -27.516 1.00 87.31 183 SER A O 1
ATOM 1473 N N . ARG A 1 184 ? 32.808 -13.665 -26.782 1.00 86.75 184 ARG A N 1
ATOM 1474 C CA . ARG A 1 184 ? 33.905 -12.978 -27.496 1.00 86.75 184 ARG A CA 1
ATOM 1475 C C . ARG A 1 184 ? 33.951 -11.455 -27.272 1.00 86.75 184 ARG A C 1
ATOM 1477 O O . ARG A 1 184 ? 34.266 -10.713 -28.193 1.00 86.75 184 ARG A O 1
ATOM 1484 N N . GLY A 1 185 ? 33.628 -10.991 -26.065 1.00 84.81 185 GLY A N 1
ATOM 1485 C CA . GLY A 1 185 ? 33.608 -9.565 -25.717 1.00 84.81 185 GLY A CA 1
ATOM 1486 C C . GLY A 1 185 ? 32.247 -8.880 -25.888 1.00 84.81 185 GLY A C 1
ATOM 1487 O O . GLY A 1 185 ? 32.101 -7.733 -25.473 1.00 84.81 185 GLY A O 1
ATOM 1488 N N . TYR A 1 186 ? 31.242 -9.579 -26.426 1.00 86.81 186 TYR A N 1
ATOM 1489 C CA . TYR A 1 186 ? 29.887 -9.066 -26.644 1.00 86.81 186 TYR A CA 1
ATOM 1490 C C . TYR A 1 186 ? 28.913 -9.619 -25.600 1.00 86.81 186 TYR A C 1
ATOM 1492 O O . TYR A 1 186 ? 28.871 -10.826 -25.363 1.00 86.81 186 TYR A O 1
ATOM 1500 N N . SER A 1 187 ? 28.120 -8.749 -24.975 1.00 90.44 187 SER A N 1
ATOM 1501 C CA . SER A 1 187 ? 27.111 -9.129 -23.962 1.00 90.44 187 SER A CA 1
ATOM 1502 C C . SER A 1 187 ? 25.789 -8.377 -24.106 1.00 90.44 187 SER A C 1
ATOM 1504 O O . SER A 1 187 ? 24.905 -8.514 -23.260 1.00 90.44 187 SER A O 1
ATOM 1506 N N . THR A 1 188 ? 25.676 -7.559 -25.147 1.00 88.88 188 THR A N 1
ATOM 1507 C CA . THR A 1 188 ? 24.485 -6.775 -25.445 1.00 88.88 188 THR A CA 1
ATOM 1508 C C . THR A 1 188 ? 24.120 -6.992 -26.903 1.00 88.88 188 THR A C 1
ATOM 1510 O O . THR A 1 188 ? 24.998 -7.184 -27.742 1.00 88.88 188 THR A O 1
ATOM 1513 N N . ILE A 1 189 ? 22.833 -6.964 -27.222 1.00 88.62 189 ILE A N 1
ATOM 1514 C CA . ILE A 1 189 ? 22.356 -6.991 -28.601 1.00 88.62 189 ILE A CA 1
ATOM 1515 C C . ILE A 1 189 ? 21.530 -5.732 -28.856 1.00 88.62 189 ILE A C 1
ATOM 1517 O O . ILE A 1 189 ? 20.576 -5.466 -28.129 1.00 88.62 189 ILE A O 1
ATOM 1521 N N . LEU A 1 190 ? 21.906 -4.977 -29.889 1.00 88.00 190 LEU A N 1
ATOM 1522 C CA . LEU A 1 190 ? 21.098 -3.904 -30.455 1.00 88.00 190 LEU A CA 1
ATOM 1523 C C . LEU A 1 190 ? 20.050 -4.518 -31.382 1.00 88.00 190 LEU A C 1
ATOM 1525 O O . LEU A 1 190 ? 20.387 -5.194 -32.360 1.00 88.00 190 LEU A O 1
ATOM 1529 N N . VAL A 1 191 ? 18.788 -4.260 -31.068 1.00 85.81 191 VAL A N 1
ATOM 1530 C CA . VAL A 1 191 ? 17.636 -4.656 -31.868 1.00 85.81 191 VAL A CA 1
ATOM 1531 C C . VAL A 1 191 ? 17.102 -3.403 -32.546 1.00 85.81 191 VAL A C 1
ATOM 1533 O O . VAL A 1 191 ? 16.739 -2.441 -31.872 1.00 85.81 191 VAL A O 1
ATOM 1536 N N . VAL A 1 192 ? 17.045 -3.410 -33.878 1.00 84.75 192 VAL A N 1
ATOM 1537 C CA . VAL A 1 192 ? 16.394 -2.337 -34.636 1.00 84.75 192 VAL A CA 1
ATOM 1538 C C . VAL A 1 192 ? 15.253 -2.917 -35.442 1.00 84.75 192 VAL A C 1
ATOM 1540 O O . VAL A 1 192 ? 15.438 -3.855 -36.214 1.00 84.75 192 VAL A O 1
ATOM 1543 N N . ILE A 1 193 ? 14.058 -2.375 -35.251 1.00 82.62 193 ILE A N 1
ATOM 1544 C CA . ILE A 1 193 ? 12.831 -2.881 -35.850 1.00 82.62 193 ILE A CA 1
ATOM 1545 C C . ILE A 1 193 ? 12.225 -1.770 -36.692 1.00 82.62 193 ILE A C 1
ATOM 1547 O O . ILE A 1 193 ? 11.723 -0.789 -36.154 1.00 82.62 193 ILE A O 1
ATOM 1551 N N . ASP A 1 194 ? 12.201 -1.965 -38.007 1.00 83.81 194 ASP A N 1
ATOM 1552 C CA . ASP A 1 194 ? 11.242 -1.260 -38.852 1.00 83.81 194 ASP A CA 1
ATOM 1553 C C . ASP A 1 194 ? 9.838 -1.766 -38.509 1.00 83.81 194 ASP A C 1
ATOM 1555 O O . ASP A 1 194 ? 9.559 -2.972 -38.606 1.00 83.81 194 ASP A O 1
ATOM 1559 N N . ARG A 1 195 ? 8.964 -0.867 -38.039 1.00 83.31 195 ARG A N 1
ATOM 1560 C CA . ARG A 1 195 ? 7.639 -1.260 -37.537 1.00 83.31 195 ARG A CA 1
ATOM 1561 C C . ARG A 1 195 ? 6.784 -1.925 -38.621 1.00 83.31 195 ARG A C 1
ATOM 1563 O O . ARG A 1 195 ? 5.946 -2.750 -38.238 1.00 83.31 195 ARG A O 1
ATOM 1570 N N . LEU A 1 196 ? 7.052 -1.645 -39.905 1.00 81.25 196 LEU A N 1
ATOM 1571 C CA . LEU A 1 196 ? 6.365 -2.216 -41.067 1.00 81.25 196 LEU A CA 1
ATOM 1572 C C . LEU A 1 196 ? 6.920 -3.588 -41.511 1.00 81.25 196 LEU A C 1
ATOM 1574 O O . LEU A 1 196 ? 6.136 -4.516 -41.684 1.00 81.25 196 LEU A O 1
ATOM 1578 N N . THR A 1 197 ? 8.241 -3.750 -41.671 1.00 73.56 197 THR A N 1
ATOM 1579 C CA . THR A 1 197 ? 8.855 -4.947 -42.304 1.00 73.56 197 THR A CA 1
ATOM 1580 C C . THR A 1 197 ? 9.595 -5.905 -41.365 1.00 73.56 197 THR A C 1
ATOM 1582 O O . THR A 1 197 ? 9.839 -7.044 -41.753 1.00 73.56 197 THR A O 1
ATOM 1585 N N . LYS A 1 198 ? 9.855 -5.495 -40.115 1.00 66.69 198 LYS A N 1
ATOM 1586 C CA . LYS A 1 198 ? 10.477 -6.268 -39.016 1.00 66.69 198 LYS A CA 1
ATOM 1587 C C . LYS A 1 198 ? 11.965 -6.686 -39.207 1.00 66.69 198 LYS A C 1
ATOM 1589 O O . LYS A 1 198 ? 12.303 -7.523 -40.027 1.00 66.69 198 LYS A O 1
ATOM 1594 N N . TYR A 1 199 ? 12.781 -6.163 -38.278 1.00 68.38 199 TYR A N 1
ATOM 1595 C CA . TYR A 1 199 ? 14.097 -6.549 -37.704 1.00 68.38 199 TYR A CA 1
ATOM 1596 C C . TYR A 1 199 ? 15.435 -6.514 -38.495 1.00 68.38 199 TYR A C 1
ATOM 1598 O O . TYR A 1 199 ? 15.624 -7.130 -39.539 1.00 68.38 199 TYR A O 1
ATOM 1606 N N . ALA A 1 200 ? 16.433 -5.894 -37.846 1.00 64.12 200 ALA A N 1
ATOM 1607 C CA . ALA A 1 200 ? 17.880 -6.075 -37.995 1.00 64.12 200 ALA A CA 1
ATOM 1608 C C . ALA A 1 200 ? 18.523 -6.217 -36.591 1.00 64.12 200 ALA A C 1
ATOM 1610 O O . ALA A 1 200 ? 18.096 -5.558 -35.640 1.00 64.12 200 ALA A O 1
ATOM 1611 N N . LEU A 1 201 ? 19.527 -7.093 -36.448 1.00 71.06 201 LEU A N 1
ATOM 1612 C CA . LEU A 1 201 ? 20.149 -7.461 -35.164 1.00 71.06 201 LEU A CA 1
ATOM 1613 C C . LEU A 1 201 ? 21.671 -7.257 -35.214 1.00 71.06 201 LEU A C 1
ATOM 1615 O O . LEU A 1 201 ? 22.323 -7.810 -36.099 1.00 71.06 201 LEU A O 1
ATOM 1619 N N . GLY A 1 202 ? 22.244 -6.528 -34.250 1.00 76.50 202 GLY A N 1
ATOM 1620 C CA . GLY A 1 202 ? 23.693 -6.296 -34.166 1.00 76.50 202 GLY A CA 1
ATOM 1621 C C . GLY A 1 202 ? 24.262 -6.535 -32.759 1.00 76.50 202 GLY A C 1
ATOM 1622 O O . GLY A 1 202 ? 23.730 -5.981 -31.798 1.00 76.50 202 GLY A O 1
ATOM 1623 N N . PRO A 1 203 ? 25.336 -7.332 -32.584 1.00 79.69 203 PRO A N 1
ATOM 1624 C CA . PRO A 1 203 ? 25.963 -7.525 -31.278 1.00 79.69 203 PRO A CA 1
ATOM 1625 C C . PRO A 1 203 ? 26.752 -6.279 -30.842 1.00 79.69 203 PRO A C 1
ATOM 1627 O O . PRO A 1 203 ? 27.448 -5.651 -31.640 1.00 79.69 203 PRO A O 1
ATOM 1630 N N . LEU A 1 204 ? 26.693 -5.961 -29.548 1.00 82.94 204 LEU A N 1
ATOM 1631 C CA . LEU A 1 204 ? 27.408 -4.860 -28.902 1.00 82.94 204 LEU A CA 1
ATOM 1632 C C . LEU A 1 204 ? 28.308 -5.355 -27.751 1.00 82.94 204 LEU A C 1
ATOM 1634 O O . LEU A 1 204 ? 27.954 -6.311 -27.045 1.00 82.94 204 LEU A O 1
ATOM 1638 N N . PRO A 1 205 ? 29.486 -4.728 -27.558 1.00 81.06 205 PRO A N 1
ATOM 1639 C CA . PRO A 1 205 ? 30.360 -5.030 -26.432 1.00 81.06 205 PRO A CA 1
ATOM 1640 C C . PRO A 1 205 ? 29.691 -4.688 -25.096 1.00 81.06 205 PRO A C 1
ATOM 1642 O O . PRO A 1 205 ? 28.734 -3.917 -25.042 1.00 81.06 205 PRO A O 1
ATOM 1645 N N . THR A 1 206 ? 30.214 -5.247 -24.002 1.00 77.00 206 THR A N 1
ATOM 1646 C CA . THR A 1 206 ? 29.692 -5.008 -22.640 1.00 77.00 206 THR A CA 1
ATOM 1647 C C . THR A 1 206 ? 29.683 -3.533 -22.250 1.00 77.00 206 THR A C 1
ATOM 1649 O O . THR A 1 206 ? 28.773 -3.079 -21.560 1.00 77.00 206 THR A O 1
ATOM 1652 N N . HIS A 1 207 ? 30.662 -2.777 -22.737 1.00 80.50 207 HIS A N 1
ATOM 1653 C CA . HIS A 1 207 ? 30.736 -1.333 -22.583 1.00 80.50 207 HIS A CA 1
ATOM 1654 C C . HIS A 1 207 ? 30.609 -0.707 -23.973 1.00 80.50 207 HIS A C 1
ATOM 1656 O O . HIS A 1 207 ? 31.576 -0.668 -24.726 1.00 80.50 207 HIS A O 1
ATOM 1662 N N . TYR A 1 208 ? 29.403 -0.271 -24.334 1.00 82.81 208 TYR A N 1
ATOM 1663 C CA . TYR A 1 208 ? 29.132 0.432 -25.589 1.00 82.81 208 TYR A CA 1
ATOM 1664 C C . TYR A 1 208 ? 28.632 1.848 -25.297 1.00 82.81 208 TYR A C 1
ATOM 1666 O O . TYR A 1 208 ? 28.016 2.104 -24.264 1.00 82.81 208 TYR A O 1
ATOM 1674 N N . SER A 1 209 ? 28.893 2.774 -26.217 1.00 83.94 209 SER A N 1
ATOM 1675 C CA . SER A 1 209 ? 28.333 4.126 -26.191 1.00 83.94 209 SER A CA 1
ATOM 1676 C C . SER A 1 209 ? 27.196 4.260 -27.205 1.00 83.94 209 SER A C 1
ATOM 1678 O O . SER A 1 209 ? 27.105 3.482 -28.160 1.00 83.94 209 SER A O 1
ATOM 1680 N N . ALA A 1 210 ? 26.351 5.281 -27.037 1.00 81.94 210 ALA A N 1
ATOM 1681 C CA . ALA A 1 210 ? 25.315 5.614 -28.017 1.00 81.94 210 ALA A CA 1
ATOM 1682 C C . ALA A 1 210 ? 25.918 5.853 -29.415 1.00 81.94 210 ALA A C 1
ATOM 1684 O O . ALA A 1 210 ? 25.433 5.305 -30.400 1.00 81.94 210 ALA A O 1
ATOM 1685 N N . SER A 1 211 ? 27.047 6.563 -29.488 1.00 82.81 211 SER A N 1
ATOM 1686 C CA . SER A 1 211 ? 27.765 6.824 -30.742 1.00 82.81 211 SER A CA 1
ATOM 1687 C C . SER A 1 211 ? 28.272 5.546 -31.416 1.00 82.81 211 SER A C 1
ATOM 1689 O O . SER A 1 211 ? 28.271 5.446 -32.640 1.00 82.81 211 SER A O 1
ATOM 1691 N N . LYS A 1 212 ? 28.685 4.536 -30.637 1.00 81.94 212 LYS A N 1
ATOM 1692 C CA . LYS A 1 212 ? 29.105 3.237 -31.179 1.00 81.94 212 LYS A CA 1
ATOM 1693 C C . LYS A 1 212 ? 27.921 2.456 -31.748 1.00 81.94 212 LYS A C 1
ATOM 1695 O O . LYS A 1 212 ? 28.055 1.858 -32.814 1.00 81.94 212 LYS A O 1
ATOM 1700 N N . ALA A 1 213 ? 26.778 2.482 -31.062 1.00 85.19 213 ALA A N 1
ATOM 1701 C CA . ALA A 1 213 ? 25.544 1.867 -31.544 1.00 85.19 213 ALA A CA 1
ATOM 1702 C C . ALA A 1 213 ? 25.056 2.526 -32.847 1.00 85.19 213 ALA A C 1
ATOM 1704 O O . ALA A 1 213 ? 24.774 1.823 -33.815 1.00 85.19 213 ALA A O 1
ATOM 1705 N N . GLU A 1 214 ? 25.048 3.860 -32.906 1.00 85.12 214 GLU A N 1
ATOM 1706 C CA . GLU A 1 214 ? 24.698 4.634 -34.105 1.00 85.12 214 GLU A CA 1
ATOM 1707 C C . GLU A 1 214 ? 25.638 4.329 -35.278 1.00 85.12 214 GLU A C 1
ATOM 1709 O O . GLU A 1 214 ? 25.187 4.054 -36.392 1.00 85.12 214 GLU A O 1
ATOM 1714 N N . TYR A 1 215 ? 26.951 4.334 -35.029 1.00 84.44 215 TYR A N 1
ATOM 1715 C CA . TYR A 1 215 ? 27.938 4.001 -36.050 1.00 84.44 215 TYR A CA 1
ATOM 1716 C C . TYR A 1 215 ? 27.699 2.600 -36.617 1.00 84.44 215 TYR A C 1
ATOM 1718 O O . TYR A 1 215 ? 27.671 2.429 -37.836 1.00 84.44 215 TYR A O 1
ATOM 1726 N N . LEU A 1 216 ? 27.502 1.600 -35.752 1.00 84.06 216 LEU A N 1
ATOM 1727 C CA . LEU A 1 216 ? 27.254 0.222 -36.174 1.00 84.06 216 LEU A CA 1
ATOM 1728 C C . LEU A 1 216 ? 25.949 0.094 -36.959 1.00 84.06 216 LEU A C 1
ATOM 1730 O O . LEU A 1 216 ? 25.955 -0.564 -37.994 1.00 84.06 216 LEU A O 1
ATOM 1734 N N . TYR A 1 217 ? 24.875 0.753 -36.529 1.00 85.50 217 TYR A N 1
ATOM 1735 C CA . TYR A 1 217 ? 23.613 0.783 -37.268 1.00 85.50 217 TYR A CA 1
ATOM 1736 C C . TYR A 1 217 ? 23.791 1.360 -38.680 1.00 85.50 217 TYR A C 1
ATOM 1738 O O . TYR A 1 217 ? 23.411 0.733 -39.661 1.00 85.50 217 TYR A O 1
ATOM 1746 N N . ASN A 1 218 ? 24.437 2.521 -38.810 1.00 86.00 218 ASN A N 1
ATOM 1747 C CA . ASN A 1 218 ? 24.579 3.198 -40.101 1.00 86.00 218 ASN A CA 1
ATOM 1748 C C . ASN A 1 218 ? 25.562 2.504 -41.059 1.00 86.00 218 ASN A C 1
ATOM 1750 O O . ASN A 1 218 ? 25.412 2.604 -42.282 1.00 86.00 218 ASN A O 1
ATOM 1754 N N . SER A 1 219 ? 26.580 1.824 -40.521 1.00 86.12 219 SER A N 1
ATOM 1755 C CA . SER A 1 219 ? 27.674 1.243 -41.311 1.00 86.12 219 SER A CA 1
ATOM 1756 C C . SER A 1 219 ? 27.567 -0.263 -41.555 1.00 86.12 219 SER A C 1
ATOM 1758 O O . SER A 1 219 ? 28.246 -0.768 -42.449 1.00 86.12 219 SER A O 1
ATOM 1760 N N . SER A 1 220 ? 26.721 -0.985 -40.815 1.00 85.00 220 SER A N 1
ATOM 1761 C CA . SER A 1 220 ? 26.540 -2.428 -41.009 1.00 85.00 220 SER A CA 1
ATOM 1762 C C . SER A 1 220 ? 25.616 -2.723 -42.186 1.00 85.00 220 SER A C 1
ATOM 1764 O O . SER A 1 220 ? 24.680 -1.978 -42.477 1.00 85.00 220 SER A O 1
ATOM 1766 N N . HIS A 1 221 ? 25.869 -3.835 -42.876 1.00 83.69 221 HIS A N 1
ATOM 1767 C CA . HIS A 1 221 ? 24.993 -4.310 -43.945 1.00 83.69 221 HIS A CA 1
ATOM 1768 C C . HIS A 1 221 ? 23.677 -4.824 -43.362 1.00 83.69 221 HIS A C 1
ATOM 1770 O O . HIS A 1 221 ? 23.679 -5.635 -42.436 1.00 83.69 221 HIS A O 1
ATOM 1776 N N . HIS A 1 222 ? 22.558 -4.339 -43.894 1.00 81.31 222 HIS A N 1
ATOM 1777 C CA . HIS A 1 222 ? 21.226 -4.754 -43.478 1.00 81.31 222 HIS A CA 1
ATOM 1778 C C . HIS A 1 222 ? 20.604 -5.631 -44.562 1.00 81.31 222 HIS A C 1
ATOM 1780 O O . HIS A 1 222 ? 20.341 -5.177 -45.677 1.00 81.31 222 HIS A O 1
ATOM 1786 N N . THR A 1 223 ? 20.303 -6.885 -44.219 1.00 76.56 223 THR A N 1
ATOM 1787 C CA . THR A 1 223 ? 19.753 -7.867 -45.165 1.00 76.56 223 THR A CA 1
ATOM 1788 C C . THR A 1 223 ? 18.427 -7.413 -45.784 1.00 76.56 223 THR A C 1
ATOM 1790 O O . THR A 1 223 ? 18.210 -7.652 -46.965 1.00 76.56 223 THR A O 1
ATOM 1793 N N . ALA A 1 224 ? 17.580 -6.699 -45.031 1.00 72.94 224 ALA A N 1
ATOM 1794 C CA . ALA A 1 224 ? 16.279 -6.218 -45.504 1.00 72.94 224 ALA A CA 1
ATOM 1795 C C . ALA A 1 224 ? 16.368 -5.173 -46.636 1.00 72.94 224 ALA A C 1
ATOM 1797 O O . ALA A 1 224 ? 15.529 -5.173 -47.530 1.00 72.94 224 ALA A O 1
ATOM 1798 N N . ILE A 1 225 ? 17.386 -4.302 -46.622 1.00 75.75 225 ILE A N 1
ATOM 1799 C CA . ILE A 1 225 ? 17.606 -3.276 -47.666 1.00 75.75 225 ILE A CA 1
ATOM 1800 C C . ILE A 1 225 ? 18.692 -3.658 -48.670 1.00 75.75 225 ILE A C 1
ATOM 1802 O O . ILE A 1 225 ? 18.905 -2.947 -49.648 1.00 75.75 225 ILE A O 1
ATOM 1806 N N . GLY A 1 226 ? 19.420 -4.750 -48.430 1.00 83.69 226 GLY A N 1
ATOM 1807 C CA . GLY A 1 226 ? 20.536 -5.170 -49.276 1.00 83.69 226 GLY A CA 1
ATOM 1808 C C . GLY A 1 226 ? 21.735 -4.211 -49.266 1.00 83.69 226 GLY A C 1
ATOM 1809 O O . GLY A 1 226 ? 22.678 -4.420 -50.027 1.00 83.69 226 GLY A O 1
ATOM 1810 N N . MET A 1 227 ? 21.737 -3.195 -48.399 1.00 86.94 227 MET A N 1
ATOM 1811 C CA . MET A 1 227 ? 22.788 -2.181 -48.264 1.00 86.94 227 MET A CA 1
ATOM 1812 C C . MET A 1 227 ? 22.886 -1.688 -46.812 1.00 86.94 227 MET A C 1
ATOM 1814 O O . MET A 1 227 ? 22.219 -2.225 -45.931 1.00 86.94 227 MET A O 1
ATOM 1818 N N . THR A 1 228 ? 23.732 -0.697 -46.528 1.00 87.00 228 THR A N 1
ATOM 1819 C CA . THR A 1 228 ? 23.765 -0.060 -45.200 1.00 87.00 228 THR A CA 1
ATOM 1820 C C . THR A 1 228 ? 22.761 1.099 -45.139 1.00 87.00 228 THR A C 1
ATOM 1822 O O . THR A 1 228 ? 22.512 1.728 -46.174 1.00 87.00 228 THR A O 1
ATOM 1825 N N . PRO A 1 229 ? 22.207 1.451 -43.964 1.00 85.44 229 PRO A N 1
ATOM 1826 C CA . PRO A 1 229 ? 21.346 2.630 -43.836 1.00 85.44 229 PRO A CA 1
ATOM 1827 C C . PRO A 1 229 ? 22.022 3.918 -44.325 1.00 85.44 229 PRO A C 1
ATOM 1829 O O . PRO A 1 229 ? 21.405 4.714 -45.028 1.00 85.44 229 PRO A O 1
ATOM 1832 N N . PHE A 1 230 ? 23.325 4.082 -44.064 1.00 87.25 230 PHE A N 1
ATOM 1833 C CA . PHE A 1 230 ? 24.102 5.197 -44.613 1.00 87.25 230 PHE A CA 1
ATOM 1834 C C . PHE A 1 230 ? 24.063 5.225 -46.147 1.00 87.25 230 PHE A C 1
ATOM 1836 O O . PHE A 1 230 ? 23.851 6.276 -46.748 1.00 87.25 230 PHE A O 1
ATOM 1843 N N . GLN A 1 231 ? 24.242 4.076 -46.799 1.00 89.25 231 GLN A N 1
ATOM 1844 C CA . GLN A 1 231 ? 24.204 3.994 -48.255 1.00 89.25 231 GLN A CA 1
ATOM 1845 C C . GLN A 1 231 ? 22.814 4.288 -48.820 1.00 89.25 231 GLN A C 1
ATOM 1847 O O . GLN A 1 231 ? 22.723 4.943 -49.856 1.00 89.25 231 GLN A O 1
ATOM 1852 N N . ALA A 1 232 ? 21.751 3.867 -48.134 1.00 84.06 232 ALA A N 1
ATOM 1853 C CA . ALA A 1 232 ? 20.382 4.172 -48.538 1.00 84.06 232 ALA A CA 1
ATOM 1854 C C . ALA A 1 232 ? 20.100 5.685 -48.521 1.00 84.06 232 ALA A C 1
ATOM 1856 O O . ALA A 1 232 ? 19.451 6.198 -49.429 1.00 84.06 232 ALA A O 1
ATOM 1857 N N . VAL A 1 233 ? 20.628 6.406 -47.525 1.00 83.38 233 VAL A N 1
ATOM 1858 C CA . VAL A 1 233 ? 20.430 7.858 -47.378 1.00 83.38 233 VAL A CA 1
ATOM 1859 C C . VAL A 1 233 ? 21.342 8.666 -48.306 1.00 83.38 233 VAL A C 1
ATOM 1861 O O . VAL A 1 233 ? 20.899 9.630 -48.925 1.00 83.38 233 VAL A O 1
ATOM 1864 N N . TYR A 1 234 ? 22.622 8.295 -48.410 1.00 88.94 234 TYR A N 1
ATOM 1865 C CA . TYR A 1 234 ? 23.641 9.110 -49.085 1.00 88.94 234 TYR A CA 1
ATOM 1866 C C . TYR A 1 234 ? 24.042 8.605 -50.478 1.00 88.94 234 TYR A C 1
ATOM 1868 O O . TYR A 1 234 ? 24.884 9.224 -51.129 1.00 88.94 234 TYR A O 1
ATOM 1876 N N . GLY A 1 235 ? 23.503 7.471 -50.934 1.00 90.12 235 GLY A N 1
ATOM 1877 C CA . GLY A 1 235 ? 23.783 6.898 -52.256 1.00 90.12 235 GLY A CA 1
ATOM 1878 C C . GLY A 1 235 ? 25.211 6.369 -52.450 1.00 90.12 235 GLY A C 1
ATOM 1879 O O . GLY A 1 235 ? 25.606 6.066 -53.574 1.00 90.12 235 GLY A O 1
ATOM 1880 N N . ARG A 1 236 ? 26.008 6.257 -51.380 1.00 91.50 236 ARG A N 1
ATOM 1881 C CA . ARG A 1 236 ? 27.403 5.783 -51.411 1.00 91.50 236 ARG A CA 1
ATOM 1882 C C . ARG A 1 236 ? 27.722 4.916 -50.190 1.00 91.50 236 ARG A C 1
ATOM 1884 O O . ARG A 1 236 ? 27.127 5.146 -49.139 1.00 91.50 236 ARG A O 1
ATOM 1891 N N . PRO A 1 237 ? 28.657 3.952 -50.283 1.00 88.75 237 PRO A N 1
ATOM 1892 C CA . PRO A 1 237 ? 29.032 3.142 -49.129 1.00 88.75 237 PRO A CA 1
ATOM 1893 C C . PRO A 1 237 ? 29.604 4.013 -47.993 1.00 88.75 237 PRO A C 1
ATOM 1895 O O . PRO A 1 237 ? 30.225 5.049 -48.265 1.00 88.75 237 PRO A O 1
ATOM 1898 N N . PRO A 1 238 ? 29.411 3.612 -46.723 1.00 88.25 238 PRO A N 1
ATOM 1899 C CA . PRO A 1 238 ? 29.999 4.301 -45.582 1.00 88.25 238 PRO A CA 1
ATOM 1900 C C . PRO A 1 238 ? 31.526 4.283 -45.688 1.00 88.25 238 PRO A C 1
ATOM 1902 O O . PRO A 1 238 ? 32.134 3.269 -46.029 1.00 88.25 238 PRO A O 1
ATOM 1905 N N . THR A 1 239 ? 32.159 5.417 -45.400 1.00 84.38 239 THR A N 1
ATOM 1906 C CA . THR A 1 239 ? 33.620 5.527 -45.413 1.00 84.38 239 THR A CA 1
ATOM 1907 C C . THR A 1 239 ? 34.231 4.721 -44.274 1.00 84.38 239 THR A C 1
ATOM 1909 O O . THR A 1 239 ? 33.867 4.913 -43.111 1.00 84.38 239 THR A O 1
ATOM 1912 N N . THR A 1 240 ? 35.209 3.873 -44.589 1.00 79.94 240 THR A N 1
ATOM 1913 C CA . THR A 1 240 ? 36.029 3.201 -43.578 1.00 79.94 240 THR A CA 1
ATOM 1914 C C . THR A 1 240 ? 36.825 4.244 -42.803 1.00 79.94 240 THR A C 1
ATOM 1916 O O . THR A 1 240 ? 37.556 5.036 -43.396 1.00 79.94 240 THR A O 1
ATOM 1919 N N . ILE A 1 241 ? 36.685 4.256 -41.478 1.00 80.50 241 ILE A N 1
ATOM 1920 C CA . ILE A 1 241 ? 37.426 5.169 -40.608 1.00 80.50 241 ILE A CA 1
ATOM 1921 C C . ILE A 1 241 ? 38.739 4.476 -40.215 1.00 80.50 241 ILE A C 1
ATOM 1923 O O . ILE A 1 241 ? 38.688 3.498 -39.467 1.00 80.50 241 ILE A O 1
ATOM 1927 N N . PRO A 1 242 ? 39.911 4.921 -40.709 1.00 79.88 242 PRO A N 1
ATOM 1928 C CA . PRO A 1 242 ? 41.183 4.331 -40.309 1.00 79.88 242 PRO A CA 1
ATOM 1929 C C . PRO A 1 242 ? 41.509 4.693 -38.858 1.00 79.88 242 PRO A C 1
ATOM 1931 O O . PRO A 1 242 ? 41.183 5.795 -38.401 1.00 79.88 242 PRO A O 1
ATOM 1934 N N . ALA A 1 243 ? 42.194 3.781 -38.162 1.00 81.81 243 ALA A N 1
ATOM 1935 C CA . ALA A 1 243 ? 42.749 4.054 -36.841 1.00 81.81 243 ALA A CA 1
ATOM 1936 C C . ALA A 1 243 ? 43.713 5.246 -36.920 1.00 81.81 243 ALA A C 1
ATOM 1938 O O . ALA A 1 243 ? 44.559 5.327 -37.814 1.00 81.81 243 ALA A O 1
ATOM 1939 N N . TYR A 1 244 ? 43.563 6.182 -35.993 1.00 85.81 244 TYR A N 1
ATOM 1940 C CA . TYR A 1 244 ? 44.419 7.345 -35.881 1.00 85.81 244 TYR A CA 1
ATOM 1941 C C . TYR A 1 244 ? 45.813 6.943 -35.388 1.00 85.81 244 TYR A C 1
ATOM 1943 O O . TYR A 1 244 ? 45.975 6.244 -34.386 1.00 85.81 244 TYR A O 1
ATOM 1951 N N . VAL A 1 245 ? 46.837 7.431 -36.087 1.00 86.19 245 VAL A N 1
ATOM 1952 C CA . VAL A 1 245 ? 48.237 7.292 -35.680 1.00 86.19 245 VAL A CA 1
ATOM 1953 C C . VAL A 1 245 ? 48.618 8.524 -34.865 1.00 86.19 245 VAL A C 1
ATOM 1955 O O . VAL A 1 245 ? 48.582 9.643 -35.378 1.00 86.19 245 VAL A O 1
ATOM 1958 N N . ARG A 1 246 ? 48.977 8.331 -33.591 1.00 85.12 246 ARG A N 1
ATOM 1959 C CA . ARG A 1 246 ? 49.351 9.428 -32.683 1.00 85.12 246 ARG A CA 1
ATOM 1960 C C . ARG A 1 246 ? 50.515 10.246 -33.258 1.00 85.12 246 ARG A C 1
ATOM 1962 O O . ARG A 1 246 ? 51.484 9.662 -33.736 1.00 85.12 246 ARG A O 1
ATOM 1969 N N . GLY A 1 247 ? 50.411 11.575 -33.211 1.00 85.19 247 GLY A N 1
ATOM 1970 C CA . GLY A 1 247 ? 51.384 12.499 -33.803 1.00 85.19 247 GLY A CA 1
ATOM 1971 C C . GLY A 1 247 ? 51.281 12.691 -35.323 1.00 85.19 247 GLY A C 1
ATOM 1972 O O . GLY A 1 247 ? 52.140 13.352 -35.899 1.00 85.19 247 GLY A O 1
ATOM 1973 N N . SER A 1 248 ? 50.260 12.139 -35.994 1.00 86.44 248 SER A N 1
ATOM 1974 C CA . SER A 1 248 ? 50.067 12.341 -37.445 1.00 86.44 248 SER A CA 1
ATOM 1975 C C . SER A 1 248 ? 49.419 13.683 -37.815 1.00 86.44 248 SER A C 1
ATOM 1977 O O . SER A 1 248 ? 49.419 14.053 -38.987 1.00 86.44 248 SER A O 1
ATOM 1979 N N . THR A 1 249 ? 48.908 14.439 -36.837 1.00 87.50 249 THR A N 1
ATOM 1980 C CA . THR A 1 249 ? 48.488 15.838 -37.006 1.00 87.50 249 THR A CA 1
ATOM 1981 C C . THR A 1 249 ? 49.318 16.756 -36.111 1.00 87.50 249 THR A C 1
ATOM 1983 O O . THR A 1 249 ? 49.664 16.400 -34.988 1.00 87.50 249 THR A O 1
ATOM 1986 N N . SER A 1 250 ? 49.625 17.956 -36.604 1.00 88.38 250 SER A N 1
ATOM 1987 C CA . SER A 1 250 ? 50.298 19.017 -35.845 1.00 88.38 250 SER A CA 1
ATOM 1988 C C . SER A 1 250 ? 49.332 19.886 -35.029 1.00 88.38 250 SER A C 1
ATOM 1990 O O . SER A 1 250 ? 49.770 20.727 -34.246 1.00 88.38 250 SER A O 1
ATOM 1992 N N . VAL A 1 251 ? 48.018 19.709 -35.210 1.00 93.06 251 VAL A N 1
ATOM 1993 C CA . VAL A 1 251 ? 46.977 20.493 -34.534 1.00 93.06 251 VAL A CA 1
ATOM 1994 C C . VAL A 1 251 ? 46.457 19.722 -33.324 1.00 93.06 251 VAL A C 1
ATOM 1996 O O . VAL A 1 251 ? 45.760 18.720 -33.482 1.00 93.06 251 VAL A O 1
ATOM 1999 N N . GLN A 1 252 ? 46.733 20.229 -32.119 1.00 87.75 252 GLN A N 1
ATOM 2000 C CA . GLN A 1 252 ? 46.383 19.568 -30.854 1.00 87.75 252 GLN A CA 1
ATOM 2001 C C . GLN A 1 252 ? 44.883 19.250 -30.730 1.00 87.75 252 GLN A C 1
ATOM 2003 O O . GLN A 1 252 ? 44.518 18.133 -30.379 1.00 87.75 252 GLN A O 1
ATOM 2008 N N . ALA A 1 253 ? 44.002 20.187 -31.094 1.00 88.62 253 ALA A N 1
ATOM 2009 C CA . ALA A 1 253 ? 42.553 19.964 -31.036 1.00 88.62 253 ALA A CA 1
ATOM 2010 C C . ALA A 1 253 ? 42.086 18.816 -31.956 1.00 88.62 253 ALA A C 1
ATOM 2012 O O . ALA A 1 253 ? 41.161 18.076 -31.626 1.00 88.62 253 ALA A O 1
ATOM 2013 N N . VAL A 1 254 ? 42.742 18.645 -33.110 1.00 87.88 254 VAL A N 1
ATOM 2014 C CA . VAL A 1 254 ? 42.453 17.547 -34.045 1.00 87.88 254 VAL A CA 1
ATOM 2015 C C . VAL A 1 254 ? 42.992 16.228 -33.493 1.00 87.88 254 VAL A C 1
ATOM 2017 O O . VAL A 1 254 ? 42.332 15.202 -33.627 1.00 87.88 254 VAL A O 1
ATOM 2020 N N . GLU A 1 255 ? 44.156 16.248 -32.839 1.00 90.75 255 GLU A N 1
ATOM 2021 C CA . GLU A 1 255 ? 44.720 15.067 -32.182 1.00 90.75 255 GLU A CA 1
ATOM 2022 C C . GLU A 1 255 ? 43.805 14.552 -31.068 1.00 90.75 255 GLU A C 1
ATOM 2024 O O . GLU A 1 255 ? 43.470 13.367 -31.045 1.00 90.75 255 GLU A O 1
ATOM 2029 N N . GLU A 1 256 ? 43.349 15.439 -30.186 1.00 88.00 256 GLU A N 1
ATOM 2030 C CA . GLU A 1 256 ? 42.418 15.095 -29.110 1.00 88.00 256 GLU A CA 1
ATOM 2031 C C . GLU A 1 256 ? 41.113 14.513 -29.677 1.00 88.00 256 GLU A C 1
ATOM 2033 O O . GLU A 1 256 ? 40.694 13.430 -29.266 1.00 88.00 256 GLU A O 1
ATOM 2038 N N . GLY A 1 257 ? 40.527 15.149 -30.699 1.00 87.00 257 GLY A N 1
ATOM 2039 C CA . GLY A 1 257 ? 39.306 14.661 -31.345 1.00 87.00 257 GLY A CA 1
ATOM 2040 C C . GLY A 1 257 ? 39.456 13.286 -32.010 1.00 87.00 257 GLY A C 1
ATOM 2041 O O . GLY A 1 257 ? 38.571 12.435 -31.886 1.00 87.00 257 GLY A O 1
ATOM 2042 N N . LEU A 1 258 ? 40.578 13.029 -32.690 1.00 87.88 258 LEU A N 1
ATOM 2043 C CA . LEU A 1 258 ? 40.842 11.739 -33.336 1.00 87.88 258 LEU A CA 1
ATOM 2044 C C . LEU A 1 258 ? 41.106 10.624 -32.314 1.00 87.88 258 LEU A C 1
ATOM 2046 O O . LEU A 1 258 ? 40.644 9.500 -32.514 1.00 87.88 258 LEU A O 1
ATOM 2050 N N . LEU A 1 259 ? 41.769 10.934 -31.194 1.00 86.94 259 LEU A N 1
ATOM 2051 C CA . LEU A 1 259 ? 41.952 9.997 -30.081 1.00 86.94 259 LEU A CA 1
ATOM 2052 C C . LEU A 1 259 ? 40.621 9.649 -29.400 1.00 86.94 259 LEU A C 1
ATOM 2054 O O . LEU A 1 259 ? 40.377 8.477 -29.109 1.00 86.94 259 LEU A O 1
ATOM 2058 N N . THR A 1 260 ? 39.742 10.633 -29.185 1.00 84.56 260 THR A N 1
ATOM 2059 C CA . THR A 1 260 ? 38.391 10.407 -28.644 1.00 84.56 260 THR A CA 1
ATOM 2060 C C . THR A 1 260 ? 37.521 9.589 -29.598 1.00 84.56 260 THR A C 1
ATOM 2062 O O . THR A 1 260 ? 36.818 8.676 -29.174 1.00 84.56 260 THR A O 1
ATOM 2065 N N . ARG A 1 261 ? 37.578 9.861 -30.904 1.00 84.06 261 ARG A N 1
ATOM 2066 C CA . ARG A 1 261 ? 36.870 9.056 -31.910 1.00 84.06 261 ARG A CA 1
ATOM 2067 C C . ARG A 1 261 ? 37.329 7.598 -31.874 1.00 84.06 261 ARG A C 1
ATOM 2069 O O . ARG A 1 261 ? 36.505 6.689 -31.878 1.00 84.06 261 ARG A O 1
ATOM 2076 N N . ASP A 1 262 ? 38.637 7.370 -31.827 1.00 82.50 262 ASP A N 1
ATOM 2077 C CA . ASP A 1 262 ? 39.203 6.024 -31.806 1.00 82.50 262 ASP A CA 1
ATOM 2078 C C . ASP A 1 262 ? 38.889 5.267 -30.513 1.00 82.50 262 ASP A C 1
ATOM 2080 O O . ASP A 1 262 ? 38.716 4.052 -30.558 1.00 82.50 262 ASP A O 1
ATOM 2084 N N . SER A 1 263 ? 38.777 5.950 -29.369 1.00 81.00 263 SER A N 1
ATOM 2085 C CA . SER A 1 263 ? 38.339 5.307 -28.125 1.00 81.00 263 SER A CA 1
ATOM 2086 C C . SER A 1 263 ? 36.864 4.902 -28.161 1.00 81.00 263 SER A C 1
ATOM 2088 O O . SER A 1 263 ? 36.520 3.864 -27.610 1.00 81.00 263 SER A O 1
ATOM 2090 N N . ILE A 1 264 ? 36.008 5.665 -28.850 1.00 74.94 264 ILE A N 1
ATOM 2091 C CA . ILE A 1 264 ? 34.593 5.324 -29.078 1.00 74.94 264 ILE A CA 1
ATOM 2092 C C . ILE A 1 264 ? 34.444 4.140 -30.047 1.00 74.94 264 ILE A C 1
ATOM 2094 O O . ILE A 1 264 ? 33.491 3.366 -29.945 1.00 74.94 264 ILE A O 1
ATOM 2098 N N . LEU A 1 265 ? 35.351 4.020 -31.022 1.00 71.00 265 LEU A N 1
ATOM 2099 C CA . LEU A 1 265 ? 35.298 2.990 -32.060 1.00 71.00 265 LEU A CA 1
ATOM 2100 C C . LEU A 1 265 ? 36.034 1.685 -31.701 1.00 71.00 265 LEU A C 1
ATOM 2102 O O . LEU A 1 265 ? 35.833 0.701 -32.419 1.00 71.00 265 LEU A O 1
ATOM 2106 N N . LYS A 1 266 ? 36.838 1.649 -30.635 1.00 65.50 266 LYS A N 1
ATOM 2107 C CA . LYS A 1 266 ? 37.439 0.421 -30.080 1.00 65.50 266 LYS A CA 1
ATOM 2108 C C . LYS A 1 266 ? 36.438 -0.372 -29.245 1.00 65.50 266 LYS A C 1
ATOM 2110 O O . LYS A 1 266 ? 36.549 -1.615 -29.281 1.00 65.50 266 LYS A O 1
#

Sequence (266 aa):
MLGYQFTTEYKAGSTNSAADALSRRHDIYCLPLLVAISAGRYEFLDELCKENMECSNLKALQKQILAGTLDLAYYSYWNGLLMFKNRFIISKESKLKTLLLQEFHETPTGGHAEIERNFLGLSASFFWEGMRNDVKKFVANCLTCQTIKYSIVAPYGLLQPLEMPERVWEDLAFDFIVGLRNSRGYSTILVVIDRLTKYALGPLPTHYSASKAEYLYNSSHHTAIGMTPFQAVYGRPPTTIPAYVRGSTSVQAVEEGLLTRDSILK

Secondary structure (DSSP, 8-state):
------------GGG--SPPTT-------S------------HHHHHHHHHHHH-HHHHHHHHHHHTT-S-TTTEEEETTEEEETTEEE--TT-THHHHHHHHHHTSTTTTT--HHHHHHHHHHHEE-TTHHHHHHHHHHT-HHHHHHPPP-SPPSS---PPPPPSSTTSSEEEEEE-SPPPBTTEEEEEEEEETTT--EEEEEESS--HHHHHHHHHHS-BTTTTB-HHHHHHSSPPPP-PPPPTTS-S-HHHHHHHHHHHHHH-

Foldseek 3Di:
DDDDDDDDDDDDPVPDPDDDPPPPPPPPDDDPPPDDDDDDDPVLVVVQLVCCVPDPVNVVVVVCVVVVVDDPCAWDDDNSFTGGNQATEDEPPDPVLVVLLCVLAVDVNNVNDDLVSSLVVNVVHHDYPCSSVSSVVSSVPDPVNVVPDDDPPDPPDDPDDDDQDPDFPPDKDWDKDADADDDPQFGMKIWIARSHPGTDIDTDGNDADPVQVVCCQQQPQDPVVRAGVVCVVPVDHDDDDDQDDQPPDPDPVVNVVSVVVNVNND